Protein AF-A0AAW0X2M9-F1 (afdb_monomer)

Radius of gyration: 22.24 Å; Cα contacts (8 Å, |Δi|>4): 897; chains: 1; bounding box: 50×31×63 Å

pLDDT: mean 94.21, std 7.51, range [48.84, 98.75]

Nearest PDB structures (foldseek):
  5awf-assembly1_A  TM=1.568E-01  e=7.658E-01  Escherichia coli K-12
  5awg-assembly1_A  TM=1.532E-01  e=2.609E+00  Escherichia coli K-12

Mean predicted aligned error: 4.41 Å

Structure (mmCIF, N/CA/C/O backbone):
data_AF-A0AAW0X2M9-F1
#
_entry.id   AF-A0AAW0X2M9-F1
#
loop_
_atom_site.group_PDB
_atom_site.id
_atom_site.type_symbol
_atom_site.label_atom_id
_atom_site.label_alt_id
_atom_site.label_comp_id
_atom_site.label_asym_id
_atom_site.label_entity_id
_atom_site.label_seq_id
_atom_site.pdbx_PDB_ins_code
_atom_site.Cartn_x
_atom_site.Cartn_y
_atom_site.Cartn_z
_atom_site.occupancy
_atom_site.B_iso_or_equiv
_atom_site.auth_seq_id
_atom_site.auth_comp_id
_atom_site.auth_asym_id
_atom_site.auth_atom_id
_atom_site.pdbx_PDB_model_num
ATOM 1 N N . MET A 1 1 ? 22.840 1.045 -22.419 1.00 70.69 1 MET A N 1
ATOM 2 C CA . MET A 1 1 ? 22.800 2.218 -23.301 1.00 70.69 1 MET A CA 1
ATOM 3 C C . MET A 1 1 ? 22.950 3.456 -22.428 1.00 70.69 1 MET A C 1
ATOM 5 O O . MET A 1 1 ? 22.840 3.305 -21.220 1.00 70.69 1 MET A O 1
ATOM 9 N N . VAL A 1 2 ? 23.331 4.605 -22.986 1.00 71.94 2 VAL A N 1
ATOM 10 C CA . VAL A 1 2 ? 23.212 5.894 -22.285 1.00 71.94 2 VAL A CA 1
ATOM 11 C C . VAL A 1 2 ? 22.771 6.897 -23.331 1.00 71.94 2 VAL A C 1
ATOM 13 O O . VAL A 1 2 ? 23.612 7.329 -24.131 1.00 71.94 2 VAL A O 1
ATOM 16 N N . ASP A 1 3 ? 21.489 7.233 -23.333 1.00 74.44 3 ASP A N 1
ATOM 17 C CA . ASP A 1 3 ? 20.898 8.127 -24.315 1.00 74.44 3 ASP A CA 1
ATOM 18 C C . ASP A 1 3 ? 20.394 9.421 -23.658 1.00 74.44 3 ASP A C 1
ATOM 20 O O . ASP A 1 3 ? 19.922 9.445 -22.525 1.00 74.44 3 ASP A O 1
ATOM 24 N N . SER A 1 4 ? 20.567 10.545 -24.363 1.00 75.19 4 SER A N 1
ATOM 25 C CA . SER A 1 4 ? 20.092 11.852 -23.901 1.00 75.19 4 SER A CA 1
ATOM 26 C C . SER A 1 4 ? 19.620 12.709 -25.067 1.00 75.19 4 SER A C 1
ATOM 28 O O . SER A 1 4 ? 20.416 13.087 -25.937 1.00 75.19 4 SER A O 1
ATOM 30 N N . PHE A 1 5 ? 18.315 12.982 -25.101 1.00 73.50 5 PHE A N 1
ATOM 31 C CA . PHE A 1 5 ? 17.636 13.708 -26.175 1.00 73.50 5 PHE A CA 1
ATOM 32 C C . PHE A 1 5 ? 16.393 14.440 -25.636 1.00 73.50 5 PHE A C 1
ATOM 34 O O . PHE A 1 5 ? 15.794 13.998 -24.670 1.00 73.50 5 PHE A O 1
ATOM 41 N N . ASP A 1 6 ? 15.948 15.518 -26.287 1.00 80.31 6 ASP A N 1
ATOM 42 C CA . ASP A 1 6 ? 14.728 16.230 -25.854 1.00 80.31 6 ASP A CA 1
ATOM 43 C C . ASP A 1 6 ? 13.464 15.346 -25.986 1.00 80.31 6 ASP A C 1
ATOM 45 O O . ASP A 1 6 ? 12.521 15.462 -25.215 1.00 80.31 6 ASP A O 1
ATOM 49 N N . GLN A 1 7 ? 13.415 14.462 -26.992 1.00 87.75 7 GLN A N 1
ATOM 50 C CA . GLN A 1 7 ? 12.281 13.562 -27.229 1.00 87.75 7 GLN A CA 1
ATOM 51 C C . GLN A 1 7 ? 12.750 12.210 -27.764 1.00 87.75 7 GLN A C 1
ATOM 53 O O . GLN A 1 7 ? 13.606 12.175 -28.658 1.00 87.75 7 GLN A O 1
ATOM 58 N N . CYS A 1 8 ? 12.137 11.114 -27.318 1.00 88.44 8 CYS A N 1
ATOM 59 C CA . CYS A 1 8 ? 12.393 9.788 -27.876 1.00 88.44 8 CYS A CA 1
ATOM 60 C C . CYS A 1 8 ? 11.120 8.949 -28.086 1.00 88.44 8 CYS A C 1
ATOM 62 O O . CYS A 1 8 ? 10.050 9.210 -27.539 1.00 88.44 8 CYS A O 1
ATOM 64 N N . TYR A 1 9 ? 11.261 7.949 -28.954 1.00 90.88 9 TYR A N 1
ATOM 65 C CA . TYR A 1 9 ? 10.324 6.846 -29.132 1.00 90.88 9 TYR A CA 1
ATOM 66 C C . TYR A 1 9 ? 11.177 5.587 -29.251 1.00 90.88 9 TYR A C 1
ATOM 68 O O . TYR A 1 9 ? 11.918 5.455 -30.234 1.00 90.88 9 TYR A O 1
ATOM 76 N N . MET A 1 10 ? 11.105 4.712 -28.255 1.00 88.31 10 MET A N 1
ATOM 77 C CA . MET A 1 10 ? 11.938 3.517 -28.152 1.00 88.31 10 MET A CA 1
ATOM 78 C C . MET A 1 10 ? 11.063 2.271 -28.079 1.00 88.31 10 MET A C 1
ATOM 80 O O . MET A 1 10 ? 9.947 2.302 -27.566 1.00 88.31 10 MET A O 1
ATOM 84 N N . VAL A 1 11 ? 11.545 1.210 -28.720 1.00 92.12 11 VAL A N 1
ATOM 85 C CA . VAL A 1 11 ? 10.930 -0.114 -28.688 1.00 92.12 11 VAL A CA 1
ATOM 86 C C . VAL A 1 11 ? 12.077 -1.103 -28.675 1.00 92.12 11 VAL A C 1
ATOM 88 O O . VAL A 1 11 ? 12.622 -1.414 -29.745 1.00 92.12 11 VAL A O 1
ATOM 91 N N . ASP A 1 12 ? 12.451 -1.555 -27.487 1.00 90.94 12 ASP A N 1
ATOM 92 C CA . ASP A 1 12 ? 13.622 -2.391 -27.303 1.00 90.94 12 ASP A CA 1
ATOM 93 C C . ASP A 1 12 ? 13.259 -3.812 -26.869 1.00 90.94 12 ASP A C 1
ATOM 95 O O . ASP A 1 12 ? 12.272 -4.104 -26.196 1.00 90.94 12 ASP A O 1
ATOM 99 N N . THR A 1 13 ? 14.057 -4.764 -27.348 1.00 91.94 13 THR A N 1
ATOM 100 C CA . THR A 1 13 ? 13.907 -6.174 -26.988 1.00 91.94 13 THR A CA 1
ATOM 101 C C . THR A 1 13 ? 15.282 -6.807 -26.894 1.00 91.94 13 THR A C 1
ATOM 103 O O . THR A 1 13 ? 15.988 -6.935 -27.901 1.00 91.94 13 THR A O 1
ATOM 106 N N . PHE A 1 14 ? 15.668 -7.208 -25.687 1.00 87.50 14 PHE A N 1
ATOM 107 C CA . PHE A 1 14 ? 16.994 -7.742 -25.381 1.00 87.50 14 PHE A CA 1
ATOM 108 C C . PHE A 1 14 ? 16.911 -8.830 -24.311 1.00 87.50 14 PHE A C 1
ATOM 110 O O . PHE A 1 14 ? 16.232 -8.658 -23.315 1.00 87.50 14 PHE A O 1
ATOM 117 N N . ASP A 1 15 ? 17.692 -9.903 -24.440 1.00 90.50 15 ASP A N 1
ATOM 118 C CA . ASP A 1 15 ? 17.797 -10.894 -23.356 1.00 90.50 15 ASP A CA 1
ATOM 119 C C . ASP A 1 15 ? 18.374 -10.248 -22.076 1.00 90.50 15 ASP A C 1
ATOM 121 O O . ASP A 1 15 ? 17.960 -10.544 -20.964 1.00 90.50 15 ASP A O 1
ATOM 125 N N . GLN A 1 16 ? 19.365 -9.359 -22.218 1.00 93.56 16 GLN A N 1
ATOM 126 C CA . GLN A 1 16 ? 19.982 -8.652 -21.093 1.00 93.56 16 GLN A CA 1
ATOM 127 C C . GLN A 1 16 ? 20.310 -7.209 -21.462 1.00 93.56 16 GLN A C 1
ATOM 129 O O . GLN A 1 16 ? 20.969 -6.972 -22.483 1.00 93.56 16 GLN A O 1
ATOM 134 N N . CYS A 1 17 ? 19.956 -6.256 -20.604 1.00 91.44 17 CYS A N 1
ATOM 135 C CA . CYS A 1 17 ? 20.315 -4.856 -20.795 1.00 91.44 17 CYS A CA 1
ATOM 136 C C . CYS A 1 17 ? 20.778 -4.167 -19.497 1.00 91.44 17 CYS A C 1
ATOM 138 O O . CYS A 1 17 ? 20.565 -4.627 -18.378 1.00 91.44 17 CYS A O 1
ATOM 140 N N . TYR A 1 18 ? 21.493 -3.061 -19.688 1.00 93.50 18 TYR A N 1
ATOM 141 C CA . TYR A 1 18 ? 21.800 -2.064 -18.666 1.00 93.50 18 TYR A CA 1
ATOM 142 C C . TYR A 1 18 ? 21.562 -0.719 -19.339 1.00 93.50 18 TYR A C 1
ATOM 144 O O . TYR A 1 18 ? 22.257 -0.431 -20.325 1.00 93.50 18 TYR A O 1
ATOM 152 N N . MET A 1 19 ? 20.602 0.065 -18.871 1.00 89.88 19 MET A N 1
ATOM 153 C CA . MET A 1 19 ? 20.180 1.330 -19.476 1.00 89.88 19 MET A CA 1
ATOM 154 C C . MET A 1 19 ? 20.217 2.451 -18.444 1.00 89.88 19 MET A C 1
ATOM 156 O O . MET A 1 19 ? 20.095 2.207 -17.247 1.00 89.88 19 MET A O 1
ATOM 160 N N . VAL A 1 20 ? 20.550 3.647 -18.921 1.00 92.50 20 VAL A N 1
ATOM 161 C CA . VAL A 1 20 ? 20.558 4.872 -18.124 1.00 92.50 20 VAL A CA 1
ATOM 162 C C . VAL A 1 20 ? 20.154 5.983 -19.068 1.00 92.50 20 VAL A C 1
ATOM 164 O O . VAL A 1 20 ? 21.012 6.475 -19.813 1.00 92.50 20 VAL A O 1
ATOM 167 N N . ASP A 1 21 ? 18.883 6.350 -19.053 1.00 90.38 21 ASP A N 1
ATOM 168 C CA . ASP A 1 21 ? 18.345 7.264 -20.041 1.00 90.38 21 ASP A CA 1
ATOM 169 C C . ASP A 1 21 ? 17.820 8.556 -19.415 1.00 90.38 21 ASP A C 1
ATOM 171 O O . ASP A 1 21 ? 17.388 8.632 -18.266 1.00 90.38 21 ASP A O 1
ATOM 175 N N . THR A 1 22 ? 17.954 9.650 -20.164 1.00 90.75 22 THR A N 1
ATOM 176 C CA . THR A 1 22 ? 17.498 10.967 -19.712 1.00 90.75 22 THR A CA 1
ATOM 177 C C . THR A 1 22 ? 16.884 11.745 -20.867 1.00 90.75 22 THR A C 1
ATOM 179 O O . THR A 1 22 ? 17.589 12.148 -21.798 1.00 90.75 22 THR A O 1
ATOM 182 N N . PHE A 1 23 ? 15.580 11.992 -20.802 1.00 89.25 23 PHE A N 1
ATOM 183 C CA . PHE A 1 23 ? 14.791 12.633 -21.860 1.00 89.25 23 PHE A CA 1
ATOM 184 C C . PHE A 1 23 ? 13.818 13.658 -21.278 1.00 89.25 23 PHE A C 1
ATOM 186 O O . PHE A 1 23 ? 13.272 13.424 -20.214 1.00 89.25 23 PHE A O 1
ATOM 193 N N . ASP A 1 24 ? 13.500 14.742 -21.991 1.00 90.12 24 ASP A N 1
ATOM 194 C CA . ASP A 1 24 ? 12.382 15.591 -21.542 1.00 90.12 24 ASP A CA 1
ATOM 195 C C . ASP A 1 24 ? 11.052 14.842 -21.765 1.00 90.12 24 ASP A C 1
ATOM 197 O O . ASP A 1 24 ? 10.175 14.835 -20.910 1.00 90.12 24 ASP A O 1
ATOM 201 N N . GLN A 1 25 ? 10.882 14.181 -22.920 1.00 92.62 25 GLN A N 1
ATOM 202 C CA . GLN A 1 25 ? 9.678 13.393 -23.218 1.00 92.62 25 GLN A CA 1
ATOM 203 C C . GLN A 1 25 ? 10.002 12.046 -23.867 1.00 92.62 25 GLN A C 1
ATOM 205 O O . GLN A 1 25 ? 10.659 12.005 -24.912 1.00 92.62 25 GLN A O 1
ATOM 210 N N . CYS A 1 26 ? 9.468 10.948 -23.339 1.00 92.75 26 CYS A N 1
ATOM 211 C CA . CYS A 1 26 ? 9.662 9.622 -23.924 1.00 92.75 26 CYS A CA 1
ATOM 212 C C . CYS A 1 26 ? 8.363 8.825 -24.098 1.00 92.75 26 CYS A C 1
ATOM 214 O O . CYS A 1 26 ? 7.363 9.009 -23.404 1.00 92.75 26 CYS A O 1
ATOM 216 N N . TYR A 1 27 ? 8.402 7.927 -25.079 1.00 94.56 27 TYR A N 1
ATOM 217 C CA . TYR A 1 27 ? 7.489 6.797 -25.196 1.00 94.56 27 TYR A CA 1
ATOM 218 C C . TYR A 1 27 ? 8.345 5.543 -25.349 1.00 94.56 27 TYR A C 1
ATOM 220 O O . TYR A 1 27 ? 9.109 5.460 -26.318 1.00 94.56 27 TYR A O 1
ATOM 228 N N . MET A 1 28 ? 8.219 4.600 -24.423 1.00 92.81 28 MET A N 1
ATOM 229 C CA . MET A 1 28 ? 9.026 3.381 -24.372 1.00 92.81 28 MET A CA 1
ATOM 230 C C . MET A 1 28 ? 8.131 2.146 -24.341 1.00 92.81 28 MET A C 1
ATOM 232 O O . MET A 1 28 ? 7.020 2.179 -23.808 1.00 92.81 28 MET A O 1
ATOM 236 N N . VAL A 1 29 ? 8.589 1.090 -25.010 1.00 95.56 29 VAL A N 1
ATOM 237 C CA . VAL A 1 29 ? 7.949 -0.225 -24.998 1.00 95.56 29 VAL A CA 1
ATOM 238 C C . VAL A 1 29 ? 9.051 -1.261 -24.967 1.00 95.56 29 VAL A C 1
ATOM 240 O O . VAL A 1 29 ? 9.608 -1.590 -26.022 1.00 95.56 29 VAL A O 1
ATOM 243 N N . ASP A 1 30 ? 9.332 -1.776 -23.782 1.00 93.69 30 ASP A N 1
ATOM 244 C CA . ASP A 1 30 ? 10.511 -2.589 -23.565 1.00 93.69 30 ASP A CA 1
ATOM 245 C C . ASP A 1 30 ? 10.158 -4.010 -23.131 1.00 93.69 30 ASP A C 1
ATOM 247 O O . ASP A 1 30 ? 9.196 -4.288 -22.418 1.00 93.69 30 ASP A O 1
ATOM 251 N N . THR A 1 31 ? 10.931 -4.970 -23.632 1.00 95.06 31 THR A N 1
ATOM 252 C CA . THR A 1 31 ? 10.778 -6.381 -23.268 1.00 95.06 31 THR A CA 1
ATOM 253 C C . THR A 1 31 ? 12.148 -7.004 -23.050 1.00 95.06 31 THR A C 1
ATOM 255 O O . THR A 1 31 ? 12.917 -7.166 -24.005 1.00 95.06 31 THR A O 1
ATOM 258 N N . PHE A 1 32 ? 12.453 -7.381 -21.810 1.00 93.12 32 PHE A N 1
ATOM 259 C CA . PHE A 1 32 ? 13.766 -7.893 -21.410 1.00 93.12 32 PHE A CA 1
ATOM 260 C C . PHE A 1 32 ? 13.668 -9.129 -20.520 1.00 93.12 32 PHE A C 1
ATOM 262 O O . PHE A 1 32 ? 12.872 -9.147 -19.596 1.00 93.12 32 PHE A O 1
ATOM 269 N N . ASP A 1 33 ? 14.537 -10.128 -20.704 1.00 93.44 33 ASP A N 1
ATOM 270 C CA . ASP A 1 33 ? 14.614 -11.207 -19.703 1.00 93.44 33 ASP A CA 1
ATOM 271 C C . ASP A 1 33 ? 15.291 -10.668 -18.426 1.00 93.44 33 ASP A C 1
ATOM 273 O O . ASP A 1 33 ? 14.868 -10.952 -17.312 1.00 93.44 33 ASP A O 1
ATOM 277 N N . GLN A 1 34 ? 16.367 -9.878 -18.555 1.00 95.25 34 GLN A N 1
ATOM 278 C CA . GLN A 1 34 ? 17.038 -9.253 -17.409 1.00 95.25 34 GLN A CA 1
ATOM 279 C C . GLN A 1 34 ? 17.454 -7.808 -17.687 1.00 95.25 34 GLN A C 1
ATOM 281 O O . GLN A 1 34 ? 18.244 -7.556 -18.602 1.00 95.25 34 GLN A O 1
ATOM 286 N N . CYS A 1 35 ? 17.029 -6.861 -16.856 1.00 94.81 35 CYS A N 1
ATOM 287 C CA . CYS A 1 35 ? 17.404 -5.458 -17.010 1.00 94.81 35 CYS A CA 1
ATOM 288 C C . CYS A 1 35 ? 17.876 -4.792 -15.713 1.00 94.81 35 CYS A C 1
ATOM 290 O O . CYS A 1 35 ? 17.555 -5.192 -14.594 1.00 94.81 35 CYS A O 1
ATOM 292 N N . TYR A 1 36 ? 18.688 -3.756 -15.903 1.00 95.94 36 TYR A N 1
ATOM 293 C CA . TYR A 1 36 ? 18.960 -2.722 -14.914 1.00 95.94 36 TYR A CA 1
ATOM 294 C C . TYR A 1 36 ? 18.708 -1.386 -15.605 1.00 95.94 36 TYR A C 1
ATOM 296 O O . TYR A 1 36 ? 19.387 -1.099 -16.598 1.00 95.94 36 TYR A O 1
ATOM 304 N N . MET A 1 37 ? 17.756 -0.606 -15.109 1.00 93.88 37 MET A N 1
ATOM 305 C CA . MET A 1 37 ? 17.348 0.673 -15.689 1.00 93.88 37 MET A CA 1
ATOM 306 C C . MET A 1 37 ? 17.452 1.778 -14.644 1.00 93.88 37 MET A C 1
ATOM 308 O O . MET A 1 37 ? 17.287 1.534 -13.448 1.00 93.88 37 MET A O 1
ATOM 312 N N . VAL A 1 38 ? 17.846 2.963 -15.103 1.00 96.06 38 VAL A N 1
ATOM 313 C CA . VAL A 1 38 ? 17.910 4.175 -14.285 1.00 96.06 38 VAL A CA 1
ATOM 314 C C . VAL A 1 38 ? 17.488 5.326 -15.166 1.00 96.06 38 VAL A C 1
ATOM 316 O O . VAL A 1 38 ? 18.311 5.847 -15.929 1.00 96.06 38 VAL A O 1
ATOM 319 N N . ASP A 1 39 ? 16.233 5.717 -15.037 1.00 93.75 39 ASP A N 1
ATOM 320 C CA . ASP A 1 39 ? 15.623 6.628 -15.980 1.00 93.75 39 ASP A CA 1
ATOM 321 C C . ASP A 1 39 ? 15.209 7.939 -15.321 1.00 93.75 39 ASP A C 1
ATOM 323 O O . ASP A 1 39 ? 14.810 8.021 -14.159 1.00 93.75 39 ASP A O 1
ATOM 327 N N . THR A 1 40 ? 15.385 9.034 -16.056 1.00 94.69 40 THR A N 1
ATOM 328 C CA . THR A 1 40 ? 15.009 10.367 -15.578 1.00 94.69 40 THR A CA 1
ATOM 329 C C . THR A 1 40 ? 14.342 11.160 -16.686 1.00 94.69 40 THR A C 1
ATOM 331 O O . THR A 1 40 ? 15.002 11.538 -17.658 1.00 94.69 40 THR A O 1
ATOM 334 N N . PHE A 1 41 ? 13.047 11.436 -16.533 1.00 92.06 41 PHE A N 1
ATOM 335 C CA . PHE A 1 41 ? 12.204 12.048 -17.565 1.00 92.06 41 PHE A CA 1
ATOM 336 C C . PHE A 1 41 ? 11.314 13.169 -17.030 1.00 92.06 41 PHE A C 1
ATOM 338 O O . PHE A 1 41 ? 10.747 13.027 -15.961 1.00 92.06 41 PHE A O 1
ATOM 345 N N . ASP A 1 42 ? 11.079 14.244 -17.788 1.00 92.94 42 ASP A N 1
ATOM 346 C CA . ASP A 1 42 ? 10.006 15.176 -17.390 1.00 92.94 42 ASP A CA 1
ATOM 347 C C . ASP A 1 42 ? 8.637 14.514 -17.656 1.00 92.94 42 ASP A C 1
ATOM 349 O O . ASP A 1 42 ? 7.729 14.567 -16.834 1.00 92.94 42 ASP A O 1
ATOM 353 N N . GLN A 1 43 ? 8.456 13.868 -18.816 1.00 95.06 43 GLN A N 1
ATOM 354 C CA . GLN A 1 43 ? 7.212 13.171 -19.162 1.00 95.06 43 GLN A CA 1
ATOM 355 C C . GLN A 1 43 ? 7.467 11.824 -19.838 1.00 95.06 43 GLN A C 1
ATOM 357 O O . GLN A 1 43 ? 8.118 11.772 -20.883 1.00 95.06 43 GLN A O 1
ATOM 362 N N . CYS A 1 44 ? 6.868 10.748 -19.336 1.00 95.19 44 CYS A N 1
ATOM 363 C CA . CYS A 1 44 ? 7.004 9.428 -19.945 1.00 95.19 44 CYS A CA 1
ATOM 364 C C . CYS A 1 44 ? 5.684 8.675 -20.121 1.00 95.19 44 CYS A C 1
ATOM 366 O O . CYS A 1 44 ? 4.695 8.878 -19.416 1.00 95.19 44 CYS A O 1
ATOM 368 N N . TYR A 1 45 ? 5.694 7.789 -21.114 1.00 96.81 45 TYR A N 1
ATOM 369 C CA . TYR A 1 45 ? 4.743 6.696 -21.255 1.00 96.81 45 TYR A CA 1
ATOM 370 C C . TYR A 1 45 ? 5.547 5.416 -21.463 1.00 96.81 45 TYR A C 1
ATOM 372 O O . TYR A 1 45 ? 6.295 5.333 -22.441 1.00 96.81 45 TYR A O 1
ATOM 380 N N . MET A 1 46 ? 5.384 4.438 -20.580 1.00 95.81 46 MET A N 1
ATOM 381 C CA . MET A 1 46 ? 6.165 3.201 -20.573 1.00 95.81 46 MET A CA 1
ATOM 382 C C . MET A 1 46 ? 5.240 1.988 -20.577 1.00 95.81 46 MET A C 1
ATOM 384 O O . MET A 1 46 ? 4.168 2.006 -19.966 1.00 95.81 46 MET A O 1
ATOM 388 N N . VAL A 1 47 ? 5.626 0.964 -21.338 1.00 97.50 47 VAL A N 1
AT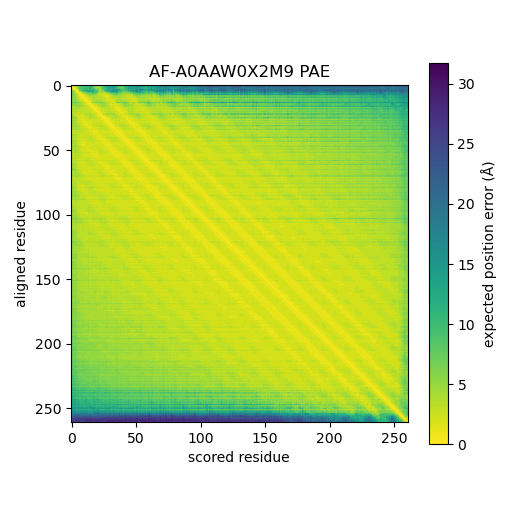OM 389 C CA . VAL A 1 47 ? 4.945 -0.332 -21.367 1.00 97.50 47 VAL A CA 1
ATOM 390 C C . VAL A 1 47 ? 5.994 -1.420 -21.350 1.00 97.50 47 VAL A C 1
ATOM 392 O O . VAL A 1 47 ? 6.594 -1.707 -22.388 1.00 97.50 47 VAL A O 1
ATOM 395 N N . ASP A 1 48 ? 6.150 -2.047 -20.195 1.00 95.44 48 ASP A N 1
ATOM 396 C CA . ASP A 1 48 ? 7.319 -2.859 -19.911 1.00 95.44 48 ASP A CA 1
ATOM 397 C C . ASP A 1 48 ? 6.947 -4.301 -19.566 1.00 95.44 48 ASP A C 1
ATOM 399 O O . ASP A 1 48 ? 5.904 -4.615 -18.985 1.00 95.44 48 ASP A O 1
ATOM 403 N N . THR A 1 49 ? 7.788 -5.231 -20.003 1.00 96.88 49 THR A N 1
ATOM 404 C CA . THR A 1 49 ? 7.635 -6.656 -19.706 1.00 96.88 49 THR A CA 1
ATOM 405 C C . THR A 1 49 ? 8.992 -7.256 -19.382 1.00 96.88 49 THR A C 1
ATOM 407 O O . THR A 1 49 ? 9.786 -7.458 -20.308 1.00 96.88 49 THR A O 1
ATOM 410 N N . PHE A 1 50 ? 9.265 -7.550 -18.103 1.00 95.44 50 PHE A N 1
ATOM 411 C CA . PHE A 1 50 ? 10.566 -8.090 -17.684 1.00 95.44 50 PHE A CA 1
ATOM 412 C C . PHE A 1 50 ? 10.482 -9.366 -16.844 1.00 95.44 50 PHE A C 1
ATOM 414 O O . PHE A 1 50 ? 9.742 -9.410 -15.872 1.00 95.44 50 PHE A O 1
ATOM 421 N N . ASP A 1 51 ? 11.319 -10.373 -17.115 1.00 95.56 51 ASP A N 1
ATOM 422 C CA . ASP A 1 51 ? 11.410 -11.515 -16.186 1.00 95.56 51 ASP A CA 1
ATOM 423 C C . ASP A 1 51 ? 12.146 -11.082 -14.897 1.00 95.56 51 ASP A C 1
ATOM 425 O O . ASP A 1 51 ? 11.731 -11.390 -13.785 1.00 95.56 51 ASP A O 1
ATOM 429 N N . GLN A 1 52 ? 13.263 -10.353 -15.008 1.00 96.81 52 GLN A N 1
ATOM 430 C CA . GLN A 1 52 ? 13.995 -9.829 -13.849 1.00 96.81 52 GLN A CA 1
ATOM 431 C C . GLN A 1 52 ? 14.444 -8.387 -14.064 1.00 96.81 52 GLN A C 1
ATOM 433 O O . GLN A 1 52 ? 15.255 -8.120 -14.953 1.00 96.81 52 GLN A O 1
ATOM 438 N N . CYS A 1 53 ? 14.017 -7.465 -13.208 1.00 96.00 53 CYS A N 1
ATOM 439 C CA . CYS A 1 53 ? 14.391 -6.060 -13.329 1.00 96.00 53 CYS A CA 1
ATOM 440 C C . CYS A 1 53 ? 14.892 -5.441 -12.023 1.00 96.00 53 CYS A C 1
ATOM 442 O O . CYS A 1 53 ? 14.536 -5.837 -10.913 1.00 96.00 53 CYS A O 1
ATOM 444 N N . TYR A 1 54 ? 15.759 -4.446 -12.188 1.00 97.75 54 TYR A N 1
ATOM 445 C CA . TYR A 1 54 ? 16.054 -3.439 -11.181 1.00 97.75 54 TYR A CA 1
ATOM 446 C C . TYR A 1 54 ? 15.838 -2.079 -11.835 1.00 97.75 54 TYR A C 1
ATOM 448 O O . TYR A 1 54 ? 16.520 -1.784 -12.820 1.00 97.75 54 TYR A O 1
ATOM 456 N N . MET A 1 55 ? 14.916 -1.285 -11.304 1.00 96.75 55 MET A N 1
ATOM 457 C CA . MET A 1 55 ? 14.536 0.018 -11.849 1.00 96.75 55 MET A CA 1
ATOM 458 C C . MET A 1 55 ? 14.702 1.095 -10.782 1.00 96.75 55 MET A C 1
ATOM 460 O O . MET A 1 55 ? 14.540 0.829 -9.589 1.00 96.75 55 MET A O 1
ATOM 464 N N . VAL A 1 56 ? 15.143 2.273 -11.216 1.00 97.88 56 VAL A N 1
ATOM 465 C CA . VAL A 1 56 ? 15.266 3.461 -10.372 1.00 97.88 56 VAL A CA 1
ATOM 466 C C . VAL A 1 56 ? 14.873 4.645 -11.221 1.00 97.88 56 VAL A C 1
ATOM 468 O O . VAL A 1 56 ? 15.702 5.162 -11.979 1.00 97.88 56 VAL A O 1
ATOM 471 N N . ASP A 1 57 ? 13.634 5.073 -11.056 1.00 96.00 57 ASP A N 1
ATOM 472 C CA . ASP A 1 57 ? 13.029 6.016 -11.969 1.00 96.00 57 ASP A CA 1
ATOM 473 C C . ASP A 1 57 ? 12.692 7.329 -11.268 1.00 96.00 57 ASP A C 1
ATOM 475 O O . ASP A 1 57 ? 12.332 7.399 -10.091 1.00 96.00 57 ASP A O 1
ATOM 479 N N . THR A 1 58 ? 12.882 8.435 -11.980 1.00 97.00 58 THR A N 1
ATOM 480 C CA . THR A 1 58 ? 12.548 9.766 -11.468 1.00 97.00 58 THR A CA 1
ATOM 481 C C . THR A 1 58 ? 11.882 10.594 -12.548 1.00 97.00 58 THR A C 1
ATOM 483 O O . THR A 1 58 ? 12.545 10.990 -13.511 1.00 97.00 58 THR A O 1
ATOM 486 N N . PHE A 1 59 ? 10.589 10.875 -12.383 1.00 94.88 59 PHE A N 1
ATOM 487 C CA . PHE A 1 59 ? 9.756 11.512 -13.406 1.00 94.88 59 PHE A CA 1
ATOM 488 C C . PHE A 1 59 ? 8.918 12.677 -12.875 1.00 94.88 59 PHE A C 1
ATOM 490 O O . PHE A 1 59 ? 8.342 12.566 -11.805 1.00 94.88 59 PHE A O 1
ATOM 497 N N . ASP A 1 60 ? 8.734 13.761 -13.635 1.00 95.75 60 ASP A N 1
ATOM 498 C CA . ASP A 1 60 ? 7.705 14.743 -13.238 1.00 95.75 60 ASP A CA 1
ATOM 499 C C . ASP A 1 60 ? 6.302 14.163 -13.525 1.00 95.75 60 ASP A C 1
ATOM 501 O O . ASP A 1 60 ? 5.392 14.241 -12.705 1.00 95.75 60 ASP A O 1
ATOM 505 N N . GLN A 1 61 ? 6.088 13.565 -14.703 1.00 97.12 61 GLN A N 1
ATOM 506 C CA . GLN A 1 61 ? 4.809 12.948 -15.071 1.00 97.12 61 GLN A CA 1
ATOM 507 C C . GLN A 1 61 ? 5.001 11.607 -15.771 1.00 97.12 61 GLN A C 1
ATOM 509 O O . GLN A 1 61 ? 5.614 11.550 -16.838 1.00 97.12 61 GLN A O 1
ATOM 514 N N . CYS A 1 62 ? 4.387 10.546 -15.258 1.00 96.44 62 CYS A N 1
ATOM 515 C CA . CYS A 1 62 ? 4.479 9.229 -15.876 1.00 96.44 62 CYS A CA 1
ATOM 516 C C . CYS A 1 62 ? 3.132 8.532 -16.068 1.00 96.44 62 CYS A C 1
ATOM 518 O O . CYS A 1 62 ? 2.158 8.731 -15.339 1.00 96.44 62 CYS A O 1
ATOM 520 N N . TYR A 1 63 ? 3.102 7.702 -17.105 1.00 98.00 63 TYR A N 1
ATOM 521 C CA . TYR A 1 63 ? 2.129 6.638 -17.277 1.00 98.00 63 TYR A CA 1
ATOM 522 C C . TYR A 1 63 ? 2.907 5.341 -17.480 1.00 98.00 63 TYR A C 1
ATOM 524 O O . TYR A 1 63 ? 3.600 5.209 -18.492 1.00 98.00 63 TYR A O 1
ATOM 532 N N . MET A 1 64 ? 2.786 4.406 -16.546 1.00 97.06 64 MET A N 1
ATOM 533 C CA . MET A 1 64 ? 3.465 3.116 -16.584 1.00 97.06 64 MET A CA 1
ATOM 534 C C . MET A 1 64 ? 2.435 1.988 -16.645 1.00 97.06 64 MET A C 1
ATOM 536 O O . MET A 1 64 ? 1.365 2.065 -16.038 1.00 97.06 64 MET A O 1
ATOM 540 N N . VAL A 1 65 ? 2.733 0.978 -17.460 1.00 98.19 65 VAL A N 1
ATOM 541 C CA . VAL A 1 65 ? 2.022 -0.302 -17.461 1.00 98.19 65 VAL A CA 1
ATOM 542 C C . VAL A 1 65 ? 3.053 -1.405 -17.580 1.00 98.19 65 VAL A C 1
ATOM 544 O O . VAL A 1 65 ? 3.731 -1.510 -18.603 1.00 98.19 65 VAL A O 1
ATOM 547 N N . GLY A 1 66 ? 3.134 -2.245 -16.569 1.00 96.88 66 GLY A N 1
ATOM 548 C CA . GLY A 1 66 ? 4.212 -3.194 -16.413 1.00 96.88 66 GLY A CA 1
ATOM 549 C C . GLY A 1 66 ? 3.734 -4.607 -16.111 1.00 96.88 66 GLY A C 1
ATOM 550 O O . GLY A 1 66 ? 2.696 -4.847 -15.498 1.00 96.88 66 GLY A O 1
ATOM 551 N N . THR A 1 67 ? 4.504 -5.580 -16.579 1.00 97.81 67 THR A N 1
ATOM 552 C CA . THR A 1 67 ? 4.332 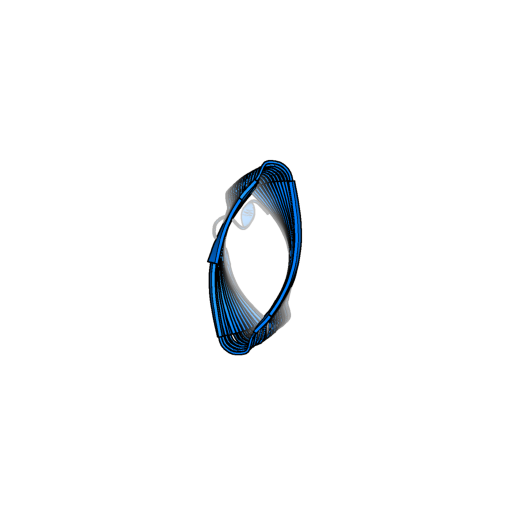-6.994 -16.228 1.00 97.81 67 THR A CA 1
ATOM 553 C C . THR A 1 67 ? 5.702 -7.556 -15.888 1.00 97.81 67 THR A C 1
ATOM 555 O O . THR A 1 67 ? 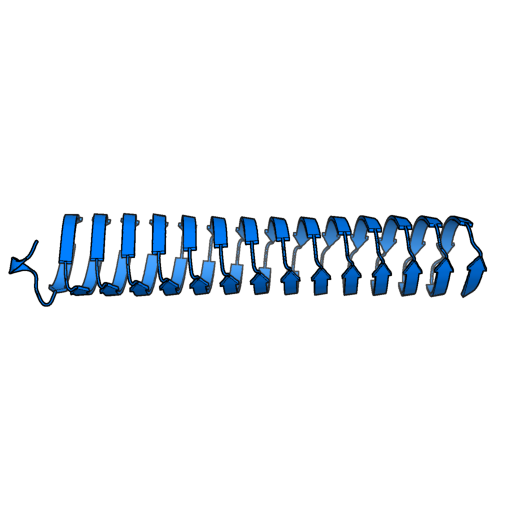6.593 -7.518 -16.741 1.00 97.81 67 THR A O 1
ATOM 558 N N . PHE A 1 68 ? 5.905 -8.042 -14.664 1.00 96.94 68 PHE A N 1
ATOM 559 C CA . PHE A 1 68 ? 7.246 -8.433 -14.233 1.00 96.94 68 PHE A CA 1
ATOM 560 C C . PHE A 1 68 ? 7.268 -9.696 -13.367 1.00 96.94 68 PHE A C 1
ATOM 562 O O . PHE A 1 68 ? 6.528 -9.785 -12.399 1.00 96.94 68 PHE A O 1
ATOM 569 N N . ASP A 1 69 ? 8.159 -10.657 -13.619 1.00 97.12 69 ASP A N 1
ATOM 570 C CA . ASP A 1 69 ? 8.225 -11.828 -12.726 1.00 97.12 69 ASP A CA 1
ATOM 571 C C . ASP A 1 69 ? 8.934 -11.456 -11.405 1.00 97.12 69 ASP A C 1
ATOM 573 O O . ASP A 1 69 ? 8.421 -11.694 -10.315 1.00 97.12 69 ASP A O 1
ATOM 577 N N . GLN A 1 70 ? 10.131 -10.862 -11.464 1.00 97.31 70 GLN A N 1
ATOM 578 C CA . GLN A 1 70 ? 10.887 -10.450 -10.274 1.00 97.31 70 GLN A CA 1
ATOM 579 C C . GLN A 1 70 ? 11.436 -9.035 -10.413 1.00 97.31 70 GLN A C 1
ATOM 581 O O . GLN A 1 70 ? 12.351 -8.804 -11.207 1.00 97.31 70 GLN A O 1
ATOM 586 N N . CYS A 1 71 ? 10.968 -8.107 -9.584 1.00 96.44 71 CYS A N 1
ATOM 587 C CA . CYS A 1 71 ? 11.423 -6.722 -9.640 1.00 96.44 71 CYS A CA 1
ATOM 588 C C . CYS A 1 71 ? 12.015 -6.210 -8.323 1.00 96.44 71 CYS A C 1
ATOM 590 O O . CYS A 1 71 ? 11.731 -6.689 -7.220 1.00 96.44 71 CYS A O 1
ATOM 592 N N . TYR A 1 72 ? 12.846 -5.186 -8.474 1.00 98.12 72 TYR A N 1
ATOM 593 C CA . TYR A 1 72 ? 13.164 -4.220 -7.436 1.00 98.12 72 TYR A CA 1
ATOM 594 C C . TYR A 1 72 ? 12.993 -2.832 -8.048 1.00 98.12 72 TYR A C 1
ATOM 596 O O . TYR A 1 72 ? 13.689 -2.528 -9.021 1.00 98.12 72 TYR A O 1
ATOM 604 N N . MET A 1 73 ? 12.103 -2.017 -7.495 1.00 97.31 73 MET A N 1
ATOM 605 C CA . MET A 1 73 ? 11.787 -0.680 -8.004 1.00 97.31 73 MET A CA 1
ATOM 606 C C . MET A 1 73 ? 11.992 0.366 -6.914 1.00 97.31 73 MET A C 1
ATOM 608 O O . MET A 1 73 ? 11.834 0.077 -5.724 1.00 97.31 73 MET A O 1
ATOM 612 N N . VAL A 1 74 ? 12.443 1.548 -7.326 1.00 98.38 74 VAL A N 1
ATOM 613 C CA . VAL A 1 74 ? 12.602 2.714 -6.456 1.00 98.38 74 VAL A CA 1
ATOM 614 C C . VAL A 1 74 ? 12.242 3.935 -7.271 1.00 98.38 74 VAL A C 1
ATOM 616 O O . VAL A 1 74 ? 13.087 4.452 -8.012 1.00 98.38 74 VAL A O 1
ATOM 619 N N . ASP A 1 75 ? 11.019 4.402 -7.086 1.00 96.94 75 ASP A N 1
ATOM 620 C CA . ASP A 1 75 ? 10.425 5.368 -7.987 1.00 96.94 75 ASP A CA 1
ATOM 621 C C . ASP A 1 75 ? 10.087 6.669 -7.261 1.00 96.94 75 ASP A C 1
ATOM 623 O O . ASP A 1 75 ? 9.647 6.703 -6.109 1.00 96.94 75 ASP A O 1
ATOM 627 N N . SER A 1 76 ? 10.341 7.791 -7.934 1.00 97.94 76 SER A N 1
ATOM 628 C CA . SER A 1 76 ? 10.033 9.118 -7.405 1.00 97.94 76 SER A CA 1
ATOM 629 C C . SER A 1 76 ? 9.404 9.997 -8.474 1.00 97.94 76 SER A C 1
ATOM 631 O O . SER A 1 76 ? 10.082 10.414 -9.416 1.00 97.94 76 SER A O 1
ATOM 633 N N . PHE A 1 77 ? 8.113 10.288 -8.315 1.00 96.31 77 PHE A N 1
ATOM 634 C CA . PHE A 1 77 ? 7.279 10.950 -9.322 1.00 96.31 77 PHE A CA 1
ATOM 635 C C . PHE A 1 77 ? 6.479 12.129 -8.762 1.00 96.31 77 PHE A C 1
ATOM 637 O O . PHE A 1 77 ? 5.854 11.998 -7.718 1.00 96.31 77 PHE A O 1
ATOM 644 N N . ASP A 1 78 ? 6.382 13.258 -9.472 1.00 96.75 78 ASP A N 1
ATOM 645 C CA . ASP A 1 78 ? 5.415 14.295 -9.057 1.00 96.75 78 ASP A CA 1
ATOM 646 C C . ASP A 1 78 ? 3.978 13.815 -9.363 1.00 96.75 78 ASP A C 1
ATOM 648 O O . ASP A 1 78 ? 3.066 13.943 -8.548 1.00 96.75 78 ASP A O 1
ATOM 652 N N . GLN A 1 79 ? 3.738 13.252 -10.552 1.00 97.50 79 GLN A N 1
ATOM 653 C CA . GLN A 1 79 ? 2.430 12.715 -10.937 1.00 97.50 79 GLN A CA 1
ATOM 654 C C . GLN A 1 79 ? 2.555 11.384 -11.670 1.00 97.50 79 GLN A C 1
ATOM 656 O O . GLN A 1 79 ? 3.169 11.326 -12.736 1.00 97.50 79 GLN A O 1
ATOM 661 N N . CYS A 1 80 ? 1.884 10.344 -11.183 1.00 96.88 80 CYS A N 1
ATOM 662 C CA . CYS A 1 80 ? 1.911 9.039 -11.833 1.00 96.88 80 CYS A CA 1
ATOM 663 C C . CYS A 1 80 ? 0.534 8.403 -12.023 1.00 96.88 80 CYS A C 1
ATOM 665 O O . CYS A 1 80 ? -0.431 8.641 -11.291 1.00 96.88 80 CYS A O 1
ATOM 667 N N . TYR A 1 81 ? 0.465 7.580 -13.064 1.00 98.31 81 TYR A N 1
ATOM 668 C CA . TYR A 1 81 ? -0.550 6.557 -13.245 1.00 98.31 81 TYR A CA 1
ATOM 669 C C . TYR A 1 81 ? 0.180 5.244 -13.512 1.00 98.31 81 TYR A C 1
ATOM 671 O O . TYR A 1 81 ? 0.891 5.156 -14.517 1.00 98.31 81 TYR A O 1
ATOM 679 N N . MET A 1 82 ? -0.007 4.253 -12.649 1.00 97.69 82 MET A N 1
ATOM 680 C CA . MET A 1 82 ? 0.646 2.946 -12.744 1.00 97.69 82 MET A CA 1
ATOM 681 C C . MET A 1 82 ? -0.396 1.832 -12.734 1.00 97.69 82 MET A C 1
ATOM 683 O O . MET A 1 82 ? -1.445 1.950 -12.094 1.00 97.69 82 MET A O 1
ATOM 687 N N . VAL A 1 83 ? -0.156 0.804 -13.546 1.00 98.38 83 VAL A N 1
ATOM 688 C CA . VAL A 1 83 ? -0.974 -0.410 -13.586 1.00 98.38 83 VAL A CA 1
ATOM 689 C C . VAL A 1 83 ? -0.045 -1.570 -13.840 1.00 98.38 83 VAL A C 1
ATOM 691 O O . VAL A 1 83 ? 0.249 -1.878 -15.004 1.00 98.38 83 VAL A O 1
ATOM 694 N N . ASP A 1 84 ? 0.368 -2.220 -12.765 1.00 96.94 84 ASP A N 1
ATOM 695 C CA . ASP A 1 84 ? 1.411 -3.211 -12.858 1.00 96.94 84 ASP A CA 1
ATOM 696 C C . ASP A 1 84 ? 0.984 -4.558 -12.271 1.00 96.94 84 ASP A C 1
ATOM 698 O O . ASP A 1 84 ? 0.131 -4.687 -11.392 1.00 96.94 84 ASP A O 1
ATOM 702 N N . THR A 1 85 ? 1.560 -5.620 -12.822 1.00 97.44 85 THR A N 1
ATOM 703 C CA . THR A 1 85 ? 1.369 -6.975 -12.303 1.00 97.44 85 THR A CA 1
ATOM 704 C C . THR A 1 85 ? 2.711 -7.637 -12.101 1.00 97.44 85 THR A C 1
ATOM 706 O O . THR A 1 85 ? 3.528 -7.631 -13.030 1.00 97.44 85 THR A O 1
ATOM 709 N N . PHE A 1 86 ? 2.910 -8.259 -10.943 1.00 96.44 86 PHE A N 1
ATOM 710 C CA . PHE A 1 86 ? 4.156 -8.932 -10.635 1.00 96.44 86 PHE A CA 1
ATOM 711 C C . PHE A 1 86 ? 3.958 -10.276 -9.941 1.00 96.44 86 PHE A C 1
ATOM 713 O O . PHE A 1 86 ? 3.035 -10.446 -9.151 1.00 96.44 86 PHE A O 1
ATOM 720 N N . ASP A 1 87 ? 4.893 -11.204 -10.139 1.00 96.31 87 ASP A N 1
ATOM 721 C CA . ASP A 1 87 ? 4.957 -12.383 -9.269 1.00 96.31 87 ASP A CA 1
ATOM 722 C C . ASP A 1 87 ? 5.646 -12.006 -7.939 1.00 96.31 87 ASP A C 1
ATOM 724 O O . ASP A 1 87 ? 5.136 -12.275 -6.853 1.00 96.31 87 ASP A O 1
ATOM 728 N N . GLN A 1 88 ? 6.821 -11.369 -7.984 1.00 97.44 88 GLN A N 1
ATOM 729 C CA . GLN A 1 88 ? 7.570 -10.970 -6.786 1.00 97.44 88 GLN A CA 1
ATOM 730 C C . GLN A 1 88 ? 8.151 -9.564 -6.910 1.00 97.44 88 GLN A C 1
ATOM 732 O O . GLN A 1 88 ? 8.949 -9.304 -7.813 1.00 97.44 88 GLN A O 1
ATOM 737 N N . CYS A 1 89 ? 7.857 -8.689 -5.947 1.00 96.38 89 CYS A N 1
ATOM 738 C CA . CYS A 1 89 ? 8.386 -7.328 -5.947 1.00 96.38 89 CYS A CA 1
ATOM 739 C C . CYS A 1 89 ? 9.010 -6.891 -4.618 1.00 96.38 89 CYS A C 1
ATOM 741 O O . CYS A 1 89 ? 8.704 -7.390 -3.529 1.00 96.38 89 CYS A O 1
ATOM 743 N N . TYR A 1 90 ? 9.892 -5.904 -4.740 1.00 98.25 90 TYR A N 1
ATOM 744 C CA . TYR A 1 90 ? 10.234 -4.971 -3.679 1.00 98.25 90 TYR A CA 1
ATOM 745 C C . TYR A 1 90 ? 10.110 -3.566 -4.263 1.00 98.25 90 TYR A C 1
ATOM 747 O O . TYR A 1 90 ? 10.813 -3.267 -5.232 1.00 98.25 90 TYR A O 1
ATOM 755 N N . MET A 1 91 ? 9.255 -2.731 -3.683 1.00 97.69 91 MET A N 1
ATOM 756 C CA . MET A 1 91 ? 8.988 -1.371 -4.155 1.00 97.69 91 MET A CA 1
ATOM 757 C C . MET A 1 91 ? 9.232 -0.358 -3.043 1.00 97.69 91 MET A C 1
ATOM 759 O O . MET A 1 91 ? 9.086 -0.671 -1.857 1.00 97.69 91 MET A O 1
ATOM 763 N N . VAL A 1 92 ? 9.694 0.825 -3.439 1.00 98.56 92 VAL A N 1
ATOM 764 C CA . VAL A 1 92 ? 9.878 1.976 -2.555 1.00 98.56 92 VAL A CA 1
ATOM 765 C C . VAL A 1 92 ? 9.534 3.214 -3.352 1.00 98.56 92 VAL A C 1
ATOM 767 O O . VAL A 1 92 ? 10.377 3.708 -4.110 1.00 98.56 92 VAL A O 1
ATOM 770 N N . ASP A 1 93 ? 8.337 3.727 -3.120 1.00 97.56 93 ASP A N 1
ATOM 771 C CA . ASP A 1 93 ? 7.758 4.737 -3.984 1.00 97.56 93 ASP A CA 1
ATOM 772 C C . ASP A 1 93 ? 7.515 6.039 -3.224 1.00 97.56 93 ASP A C 1
ATOM 774 O O . ASP A 1 93 ? 7.163 6.082 -2.041 1.00 97.56 93 ASP A O 1
ATOM 778 N N . THR A 1 94 ? 7.782 7.163 -3.884 1.00 98.19 94 THR A N 1
ATOM 779 C CA . THR A 1 94 ? 7.557 8.492 -3.309 1.00 98.19 94 THR A CA 1
ATOM 780 C C . THR A 1 94 ? 6.950 9.420 -4.344 1.00 98.19 94 THR A C 1
ATOM 782 O O . THR A 1 94 ? 7.652 9.875 -5.253 1.00 98.19 94 THR A O 1
ATOM 785 N N . PHE A 1 95 ? 5.662 9.727 -4.181 1.00 96.81 95 PHE A N 1
ATOM 786 C CA . PHE A 1 95 ? 4.859 10.464 -5.160 1.00 96.81 95 PHE A CA 1
ATOM 787 C C . PHE A 1 95 ? 4.106 11.654 -4.564 1.00 96.81 95 PHE A C 1
ATOM 789 O O . PHE A 1 95 ? 3.531 11.543 -3.489 1.00 96.81 95 PHE A O 1
ATOM 796 N N . ASP A 1 96 ? 4.004 12.776 -5.282 1.00 97.00 96 ASP A N 1
ATOM 797 C CA . ASP A 1 96 ? 3.077 13.838 -4.850 1.00 97.00 96 ASP A CA 1
ATOM 798 C C . ASP A 1 96 ? 1.624 13.423 -5.169 1.00 97.00 96 ASP A C 1
ATOM 800 O O . ASP A 1 96 ? 0.726 13.530 -4.335 1.00 97.00 96 ASP A O 1
ATOM 804 N N . GLN A 1 97 ? 1.352 12.943 -6.389 1.00 97.81 97 GLN A N 1
ATOM 805 C CA . GLN A 1 97 ? 0.017 12.486 -6.790 1.00 97.81 97 GLN A CA 1
ATOM 806 C C . GLN A 1 97 ? 0.068 11.183 -7.581 1.00 97.81 97 GLN A C 1
ATOM 808 O O . GLN A 1 97 ? 0.631 11.152 -8.675 1.00 97.81 97 GLN A O 1
ATOM 813 N N . CYS A 1 98 ? -0.611 10.143 -7.104 1.00 96.94 98 CYS A N 1
ATOM 814 C CA . CYS A 1 98 ? -0.628 8.854 -7.787 1.00 96.94 98 CYS A CA 1
ATOM 815 C C . CYS A 1 98 ? -2.025 8.257 -7.977 1.00 96.94 98 CYS A C 1
ATOM 817 O O . CYS A 1 98 ? -2.973 8.501 -7.224 1.00 96.94 98 CYS A O 1
ATOM 819 N N . TYR A 1 99 ? -2.132 7.461 -9.036 1.00 98.38 99 TYR A N 1
ATOM 820 C CA . TYR A 1 99 ? -3.175 6.465 -9.227 1.00 98.38 99 TYR A CA 1
ATOM 821 C C . TYR A 1 99 ? -2.486 5.135 -9.517 1.00 98.38 99 TYR A C 1
ATOM 823 O O . TYR A 1 99 ? -1.800 5.036 -10.536 1.00 98.38 99 TYR A O 1
ATOM 831 N N . MET A 1 100 ? -2.678 4.145 -8.654 1.00 98.00 100 MET A N 1
ATOM 832 C CA . MET A 1 100 ? -2.045 2.831 -8.765 1.00 98.00 100 MET A CA 1
ATOM 833 C C . MET A 1 100 ? -3.103 1.734 -8.775 1.00 98.00 100 MET A C 1
ATOM 835 O O . MET A 1 100 ? -4.159 1.862 -8.146 1.00 98.00 100 MET A O 1
ATOM 839 N N . VAL A 1 101 ? -2.855 0.702 -9.576 1.00 98.50 101 VAL A N 1
ATOM 840 C CA . VAL A 1 101 ? -3.682 -0.502 -9.630 1.00 98.50 101 VAL A CA 1
ATOM 841 C C . VAL A 1 101 ? -2.754 -1.680 -9.808 1.00 98.50 101 VAL A C 1
ATOM 843 O O . VAL A 1 101 ? -2.401 -2.005 -10.948 1.00 98.50 101 VAL A O 1
ATOM 846 N N . ASP A 1 102 ? -2.419 -2.326 -8.701 1.00 96.38 102 ASP A N 1
ATOM 847 C CA . ASP A 1 102 ? -1.379 -3.333 -8.708 1.00 96.38 102 ASP A CA 1
ATOM 848 C C . ASP A 1 102 ? -1.883 -4.713 -8.297 1.00 96.38 102 ASP A C 1
ATOM 850 O O . ASP A 1 102 ? -2.850 -4.902 -7.551 1.00 96.38 102 ASP A O 1
ATOM 854 N N . SER A 1 103 ? -1.213 -5.729 -8.834 1.00 97.50 103 SER A N 1
ATOM 855 C CA . SER A 1 103 ? -1.438 -7.117 -8.454 1.00 97.50 103 SER A CA 1
ATOM 856 C C . SER A 1 103 ? -0.111 -7.844 -8.287 1.00 97.50 103 SER A C 1
ATOM 858 O O . SER A 1 103 ? 0.694 -7.891 -9.216 1.00 97.50 103 SER A O 1
ATOM 860 N N . PHE A 1 104 ? 0.097 -8.428 -7.108 1.00 94.94 104 PHE A N 1
ATOM 861 C CA . PHE A 1 104 ? 1.323 -9.122 -6.712 1.00 94.94 104 PHE A CA 1
ATOM 862 C C . PHE A 1 104 ? 0.993 -10.512 -6.161 1.00 94.94 104 PHE A C 1
ATOM 864 O O . PHE A 1 104 ? 0.117 -10.636 -5.309 1.00 94.94 104 PHE A O 1
ATOM 871 N N . ASP A 1 105 ? 1.751 -11.551 -6.517 1.00 96.06 105 ASP A N 1
ATOM 872 C CA . ASP A 1 105 ? 1.718 -12.778 -5.701 1.00 96.06 105 ASP A CA 1
ATOM 873 C C . ASP A 1 105 ? 2.448 -12.520 -4.363 1.00 96.06 105 ASP A C 1
ATOM 875 O O . ASP A 1 105 ? 1.975 -12.882 -3.285 1.00 96.06 105 ASP A O 1
ATOM 879 N N . GLN A 1 106 ? 3.627 -11.887 -4.396 1.00 97.25 106 GLN A N 1
ATOM 880 C CA . GLN A 1 106 ? 4.391 -11.544 -3.192 1.00 97.25 106 GLN A CA 1
ATOM 881 C C . GLN A 1 106 ? 5.026 -10.158 -3.283 1.00 97.25 106 GLN A C 1
ATOM 883 O O . GLN A 1 106 ? 5.852 -9.917 -4.164 1.00 97.25 106 GLN A O 1
ATOM 888 N N . CYS A 1 107 ? 4.747 -9.284 -2.317 1.00 96.75 107 CYS A N 1
ATOM 889 C CA . CYS A 1 107 ? 5.317 -7.940 -2.295 1.00 96.75 107 CYS A CA 1
ATOM 890 C C . CYS A 1 107 ? 5.889 -7.510 -0.941 1.00 96.75 107 CYS A C 1
ATOM 892 O O . CYS A 1 107 ? 5.495 -7.968 0.137 1.00 96.75 107 CYS A O 1
ATOM 894 N N . TYR A 1 108 ? 6.853 -6.598 -1.030 1.00 98.38 108 TYR A N 1
ATOM 895 C CA . TYR A 1 108 ? 7.248 -5.703 0.048 1.00 98.38 108 TYR A CA 1
ATOM 896 C C . TYR A 1 108 ? 7.191 -4.279 -0.498 1.00 98.38 108 TYR A C 1
ATOM 898 O O . TYR A 1 108 ? 7.920 -3.982 -1.446 1.00 98.38 108 TYR A O 1
ATOM 906 N N . MET A 1 109 ? 6.363 -3.428 0.098 1.00 98.06 109 MET A N 1
ATOM 907 C CA . MET A 1 109 ? 6.135 -2.053 -0.353 1.00 98.06 109 MET A CA 1
ATOM 908 C C . MET A 1 109 ? 6.394 -1.070 0.785 1.00 98.06 109 MET A C 1
ATOM 910 O O . MET A 1 109 ? 6.230 -1.407 1.964 1.00 98.06 109 MET A O 1
ATOM 914 N N . VAL A 1 110 ? 6.900 0.107 0.425 1.00 98.62 110 VAL A N 1
ATOM 915 C CA . VAL A 1 110 ? 7.141 1.220 1.345 1.00 98.62 110 VAL A CA 1
ATOM 916 C C . VAL A 1 110 ? 6.846 2.499 0.594 1.00 98.62 110 VAL A C 1
ATOM 918 O O . VAL A 1 110 ? 7.702 2.986 -0.152 1.00 98.62 110 VAL A O 1
ATOM 921 N N . ASP A 1 111 ? 5.674 3.053 0.860 1.00 97.88 111 ASP A N 1
ATOM 922 C CA . ASP A 1 111 ? 5.108 4.086 0.016 1.00 97.88 111 ASP A CA 1
ATOM 923 C C . ASP A 1 111 ? 4.879 5.376 0.801 1.00 97.88 111 ASP A C 1
ATOM 925 O O . ASP A 1 111 ? 4.464 5.391 1.964 1.00 97.88 111 ASP A O 1
ATOM 929 N N . SER A 1 112 ? 5.199 6.500 0.164 1.00 98.38 112 SER A N 1
ATOM 930 C CA . SER A 1 112 ? 5.047 7.831 0.749 1.00 98.38 112 SER A CA 1
ATOM 931 C C . SER A 1 112 ? 4.425 8.780 -0.263 1.00 98.38 112 SER A C 1
ATOM 933 O O . SER A 1 112 ? 5.118 9.248 -1.169 1.00 98.38 112 SER A O 1
ATOM 935 N N . PHE A 1 113 ? 3.149 9.117 -0.076 1.00 97.31 113 PHE A N 1
ATOM 936 C CA . PHE A 1 113 ? 2.358 9.904 -1.030 1.00 97.31 113 PHE A CA 1
ATOM 937 C C . PHE A 1 113 ? 1.652 11.109 -0.407 1.00 97.31 113 PHE A C 1
ATOM 939 O O . PHE A 1 113 ? 1.032 10.991 0.643 1.00 97.31 113 PHE A O 1
ATOM 946 N N . ASP A 1 114 ? 1.635 12.260 -1.083 1.00 97.44 114 ASP A N 1
ATOM 947 C CA . ASP A 1 114 ? 0.767 13.364 -0.638 1.00 97.44 114 ASP A CA 1
ATOM 948 C C . ASP A 1 114 ? -0.708 13.039 -0.967 1.00 97.44 114 ASP A C 1
ATOM 950 O O . ASP A 1 114 ? -1.603 13.179 -0.133 1.00 97.44 114 ASP A O 1
ATOM 954 N N . GLN A 1 115 ? -1.006 12.598 -2.195 1.00 98.00 115 GLN A N 1
ATOM 955 C CA . GLN A 1 115 ? -2.362 12.214 -2.602 1.00 98.00 115 GLN A CA 1
ATOM 956 C C . GLN A 1 115 ? -2.371 10.940 -3.440 1.00 98.00 115 GLN A C 1
ATOM 958 O O . GLN A 1 115 ? -1.828 10.928 -4.544 1.00 98.00 115 GLN A O 1
ATOM 963 N N . CYS A 1 116 ? -3.081 9.908 -2.989 1.00 97.50 116 CYS A N 1
ATOM 964 C CA . CYS A 1 116 ? -3.154 8.644 -3.715 1.00 97.50 116 CYS A CA 1
ATOM 965 C C . CYS A 1 116 ? -4.575 8.105 -3.906 1.00 97.50 116 CYS A C 1
ATOM 967 O O . CYS A 1 116 ? -5.505 8.357 -3.131 1.00 97.50 116 CYS A O 1
ATOM 969 N N . TYR A 1 117 ? -4.724 7.345 -4.987 1.00 98.50 117 TYR A N 1
ATOM 970 C CA . TYR A 1 117 ? -5.789 6.372 -5.174 1.00 98.50 117 TYR A CA 1
ATOM 971 C C . TYR A 1 117 ? -5.131 5.034 -5.495 1.00 98.50 117 TYR A C 1
ATOM 973 O O . TYR A 1 117 ? -4.444 4.944 -6.513 1.00 98.50 117 TYR A O 1
ATOM 981 N N . MET A 1 118 ? -5.360 4.026 -4.662 1.00 98.31 118 MET A N 1
ATOM 982 C CA . MET A 1 118 ? -4.760 2.698 -4.800 1.00 98.31 118 MET A CA 1
ATOM 983 C C . MET A 1 118 ? -5.842 1.625 -4.851 1.00 98.31 118 MET A C 1
ATOM 985 O O . MET A 1 118 ? -6.913 1.772 -4.250 1.00 98.31 118 MET A O 1
ATOM 989 N N . VAL A 1 119 ? -5.593 0.593 -5.654 1.00 98.62 119 VAL A N 1
ATOM 990 C CA . VAL A 1 119 ? -6.443 -0.594 -5.757 1.00 98.62 119 VAL A CA 1
ATOM 991 C C . VAL A 1 119 ? -5.539 -1.796 -5.907 1.00 98.62 119 VAL A C 1
ATOM 993 O O . VAL A 1 119 ? -5.031 -2.056 -6.999 1.00 98.62 119 VAL A O 1
ATOM 996 N N . ASP A 1 120 ? -5.442 -2.558 -4.832 1.00 97.56 120 ASP A N 1
ATOM 997 C CA . ASP A 1 120 ? -4.377 -3.523 -4.664 1.00 97.56 120 ASP A CA 1
ATOM 998 C C . ASP A 1 120 ? -4.941 -4.922 -4.433 1.00 97.56 120 ASP A C 1
ATOM 1000 O O . ASP A 1 120 ? -5.931 -5.140 -3.728 1.00 97.56 120 ASP A O 1
ATOM 1004 N N . THR A 1 121 ? -4.358 -5.915 -5.105 1.00 98.06 121 THR A N 1
ATOM 1005 C CA . THR A 1 121 ? -4.776 -7.318 -4.973 1.00 98.06 121 THR A CA 1
ATOM 1006 C C . THR A 1 121 ? -3.578 -8.243 -4.871 1.00 98.06 121 THR A C 1
ATOM 1008 O O . THR A 1 121 ? -2.951 -8.549 -5.893 1.00 98.06 121 THR A O 1
ATOM 1011 N N . PHE A 1 122 ? -3.284 -8.703 -3.652 1.00 96.38 122 PHE A N 1
ATOM 1012 C CA . PHE A 1 122 ? -2.053 -9.428 -3.314 1.00 96.38 122 PHE A CA 1
ATOM 1013 C C . PHE A 1 122 ? -2.304 -10.766 -2.617 1.00 96.38 122 PHE A C 1
ATOM 1015 O O . PHE A 1 122 ? -3.121 -10.852 -1.706 1.00 96.38 122 PHE A O 1
ATOM 1022 N N . ASP A 1 123 ? -1.541 -11.808 -2.951 1.00 96.69 123 ASP A N 1
ATOM 1023 C CA . ASP A 1 123 ? -1.591 -13.049 -2.162 1.00 96.69 123 ASP A CA 1
ATOM 1024 C C . ASP A 1 123 ? -0.838 -12.861 -0.825 1.00 96.69 123 ASP A C 1
ATOM 1026 O O . ASP A 1 123 ? -1.340 -13.191 0.250 1.00 96.69 123 ASP A O 1
ATOM 1030 N N . GLN A 1 124 ? 0.390 -12.329 -0.853 1.00 97.62 124 GLN A N 1
ATOM 1031 C CA . GLN A 1 124 ? 1.177 -12.071 0.359 1.00 97.62 124 GLN A CA 1
ATOM 1032 C C . GLN A 1 124 ? 1.881 -10.718 0.316 1.00 97.62 124 GLN A C 1
ATOM 1034 O O . GLN A 1 124 ? 2.755 -10.507 -0.525 1.00 97.62 124 GLN A O 1
ATOM 1039 N N . CYS A 1 125 ? 1.603 -9.845 1.282 1.00 97.06 125 CYS A N 1
ATOM 1040 C CA . CYS A 1 125 ? 2.216 -8.522 1.330 1.00 97.06 125 CYS A CA 1
ATOM 1041 C C . CYS A 1 125 ? 2.790 -8.140 2.698 1.00 97.06 125 CYS A C 1
ATOM 1043 O O . CYS A 1 125 ? 2.361 -8.595 3.764 1.00 97.06 125 CYS A O 1
ATOM 1045 N N . TYR A 1 126 ? 3.797 -7.275 2.638 1.00 98.50 126 TYR A N 1
ATOM 1046 C CA . TYR A 1 126 ? 4.222 -6.426 3.740 1.00 98.50 126 TYR A CA 1
ATOM 1047 C C . TYR A 1 126 ? 4.218 -4.986 3.231 1.00 98.50 126 TYR A C 1
ATOM 1049 O O . TYR A 1 126 ? 4.949 -4.694 2.284 1.00 98.50 126 TYR A O 1
ATOM 1057 N N . MET A 1 127 ? 3.439 -4.115 3.863 1.00 98.25 127 MET A N 1
ATOM 1058 C CA . MET A 1 127 ? 3.266 -2.718 3.455 1.00 98.25 127 MET A CA 1
ATOM 1059 C C . MET A 1 127 ? 3.574 -1.775 4.614 1.00 98.25 127 MET A C 1
ATOM 1061 O O . MET A 1 127 ? 3.411 -2.133 5.787 1.00 98.25 127 MET A O 1
ATOM 1065 N N . VAL A 1 128 ? 4.115 -0.607 4.277 1.00 98.62 128 VAL A N 1
ATOM 1066 C CA . VAL A 1 128 ? 4.383 0.481 5.217 1.00 98.62 128 VAL A CA 1
ATOM 1067 C C . VAL A 1 128 ? 4.111 1.778 4.492 1.00 98.62 128 VAL A C 1
ATOM 1069 O O . VAL A 1 128 ? 4.967 2.250 3.738 1.00 98.62 128 VAL A O 1
ATOM 1072 N N . ASP A 1 129 ? 2.967 2.364 4.798 1.00 98.06 129 ASP A N 1
ATOM 1073 C CA . ASP A 1 129 ? 2.425 3.438 3.991 1.00 98.06 129 ASP A CA 1
ATOM 1074 C C . ASP A 1 129 ? 2.298 4.718 4.809 1.00 98.06 129 ASP A C 1
ATOM 1076 O O . ASP A 1 129 ? 1.944 4.732 5.992 1.00 98.06 129 ASP A O 1
ATOM 1080 N N . THR A 1 130 ? 2.660 5.841 4.196 1.00 98.44 130 THR A N 1
ATOM 1081 C CA . THR A 1 130 ? 2.542 7.163 4.815 1.00 98.44 130 THR A CA 1
ATOM 1082 C C . THR A 1 130 ? 1.946 8.151 3.830 1.00 98.44 130 THR A C 1
ATOM 1084 O O . THR A 1 130 ? 2.631 8.585 2.903 1.00 98.44 130 THR A O 1
ATOM 1087 N N . PHE A 1 131 ? 0.687 8.534 4.052 1.00 97.69 131 PHE A N 1
ATOM 1088 C CA . PHE A 1 131 ? -0.089 9.361 3.122 1.00 97.69 131 PHE A CA 1
ATOM 1089 C C . PHE A 1 131 ? -0.743 10.577 3.777 1.00 97.69 131 PHE A C 1
ATOM 1091 O O . PHE A 1 131 ? -1.341 10.469 4.843 1.00 97.69 131 PHE A O 1
ATOM 1098 N N . ASP A 1 132 ? -0.741 11.730 3.106 1.00 97.69 132 ASP A N 1
ATOM 1099 C CA . ASP A 1 132 ? -1.561 12.861 3.568 1.00 97.69 132 ASP A CA 1
ATOM 1100 C C . ASP A 1 132 ? -3.049 12.604 3.235 1.00 97.69 132 ASP A C 1
ATOM 1102 O O . ASP A 1 132 ? -3.936 12.749 4.079 1.00 97.69 132 ASP A O 1
ATOM 1106 N N . GLN A 1 133 ? -3.366 12.216 1.995 1.00 98.12 133 GLN A N 1
ATOM 1107 C CA . GLN A 1 133 ? -4.737 11.896 1.581 1.00 98.12 133 GLN A CA 1
ATOM 1108 C C . GLN A 1 133 ? -4.797 10.648 0.705 1.00 98.12 133 GLN A C 1
ATOM 1110 O O . GLN A 1 133 ? -4.274 10.654 -0.408 1.00 98.12 133 GLN A O 1
ATOM 1115 N N . CYS A 1 134 ? -5.531 9.624 1.138 1.00 97.38 134 CYS A N 1
ATOM 1116 C CA . CYS A 1 134 ? -5.655 8.385 0.376 1.00 97.38 134 CYS A CA 1
ATOM 1117 C C . CYS A 1 134 ? -7.097 7.905 0.181 1.00 97.38 134 CYS A C 1
ATOM 1119 O O . CYS A 1 134 ? -8.010 8.157 0.976 1.00 97.38 134 CYS A O 1
ATOM 1121 N N . TYR A 1 135 ? -7.285 7.194 -0.927 1.00 98.56 135 TYR A N 1
ATOM 1122 C CA . TYR A 1 135 ? -8.388 6.268 -1.136 1.00 98.56 135 TYR A CA 1
ATOM 1123 C C . TYR A 1 135 ? -7.788 4.910 -1.490 1.00 98.56 135 TYR A C 1
ATOM 1125 O O . TYR A 1 135 ? -7.108 4.816 -2.511 1.00 98.56 135 TYR A O 1
ATOM 1133 N N . MET A 1 136 ? -8.061 3.891 -0.683 1.00 98.31 136 MET A N 1
ATOM 1134 C CA . MET A 1 136 ? -7.509 2.545 -0.850 1.00 98.31 136 MET A CA 1
ATOM 1135 C C . MET A 1 136 ? -8.625 1.509 -0.940 1.00 98.31 136 MET A C 1
ATOM 1137 O O . MET A 1 136 ? -9.710 1.689 -0.369 1.00 98.31 136 MET A O 1
ATOM 1141 N N . VAL A 1 137 ? -8.385 0.472 -1.737 1.00 98.62 137 VAL A N 1
ATOM 1142 C CA . VAL A 1 137 ? -9.274 -0.680 -1.888 1.00 98.62 137 VAL A CA 1
ATOM 1143 C C . VAL A 1 137 ? -8.404 -1.907 -2.033 1.00 98.62 137 VAL A C 1
ATOM 1145 O O . VAL A 1 137 ? -7.902 -2.185 -3.126 1.00 98.62 137 VAL A O 1
ATOM 1148 N N . ASP A 1 138 ? -8.318 -2.664 -0.952 1.00 97.81 138 ASP A N 1
ATOM 1149 C CA . ASP A 1 138 ? -7.296 -3.679 -0.811 1.00 97.81 138 ASP A CA 1
ATOM 1150 C C . ASP A 1 138 ? -7.931 -5.053 -0.636 1.00 97.81 138 ASP A C 1
ATOM 1152 O O . ASP A 1 138 ? -8.927 -5.254 0.067 1.00 97.81 138 ASP A O 1
ATOM 1156 N N . THR A 1 139 ? -7.387 -6.040 -1.341 1.00 98.38 139 THR A N 1
ATOM 1157 C CA . THR A 1 139 ? -7.830 -7.432 -1.239 1.00 98.38 139 THR A CA 1
ATOM 1158 C C . THR A 1 139 ? -6.627 -8.348 -1.122 1.00 98.38 139 THR A C 1
ATOM 1160 O O . THR A 1 139 ? -5.937 -8.581 -2.116 1.00 98.38 139 THR A O 1
ATOM 1163 N N . PHE A 1 140 ? -6.400 -8.889 0.077 1.00 97.25 140 PHE A N 1
ATOM 1164 C CA . PHE A 1 140 ? -5.210 -9.681 0.398 1.00 97.25 140 PHE A CA 1
ATOM 1165 C C . PHE A 1 140 ? -5.525 -11.038 1.025 1.00 97.25 140 PHE A C 1
ATOM 1167 O O . PHE A 1 140 ? -6.351 -11.138 1.928 1.00 97.25 140 PHE A O 1
ATOM 1174 N N . ASP A 1 141 ? -4.798 -12.086 0.635 1.00 97.44 141 ASP A N 1
ATOM 1175 C CA . ASP A 1 141 ? -4.871 -13.359 1.365 1.00 97.44 141 ASP A CA 1
ATOM 1176 C C . ASP A 1 141 ? -4.105 -13.244 2.703 1.00 97.44 141 ASP A C 1
ATOM 1178 O O . ASP A 1 141 ? -4.602 -13.620 3.768 1.00 97.44 141 ASP A O 1
ATOM 1182 N N . GLN A 1 142 ? -2.870 -12.728 2.687 1.00 98.06 142 GLN A N 1
ATOM 1183 C CA . GLN A 1 142 ? -2.058 -12.537 3.894 1.00 98.06 142 GLN A CA 1
ATOM 1184 C C . GLN A 1 142 ? -1.310 -11.208 3.881 1.00 98.06 142 GLN A C 1
ATOM 1186 O O . GLN A 1 142 ? -0.425 -11.011 3.051 1.00 98.06 142 GLN A O 1
ATOM 1191 N N . CYS A 1 143 ? -1.569 -10.343 4.861 1.00 97.56 143 CYS A N 1
ATOM 1192 C CA . CYS A 1 143 ? -0.909 -9.044 4.943 1.00 97.56 143 CYS A CA 1
ATOM 1193 C C . CYS A 1 143 ? -0.319 -8.722 6.320 1.00 97.56 143 CYS A C 1
ATOM 1195 O O . CYS A 1 143 ? -0.776 -9.176 7.376 1.00 97.56 143 CYS A O 1
ATOM 1197 N N . TYR A 1 144 ? 0.735 -7.912 6.285 1.00 98.56 144 TYR A N 1
ATOM 1198 C CA . TYR A 1 144 ? 1.212 -7.124 7.411 1.00 98.56 144 TYR A CA 1
ATOM 1199 C C . TYR A 1 144 ? 1.270 -5.668 6.956 1.00 98.56 144 TYR A C 1
ATOM 1201 O O . TYR A 1 144 ? 2.017 -5.370 6.025 1.00 98.56 144 TYR A O 1
ATOM 1209 N N . MET A 1 145 ? 0.518 -4.790 7.611 1.00 98.31 145 MET A N 1
ATOM 1210 C CA . MET A 1 145 ? 0.391 -3.378 7.239 1.00 98.31 145 MET A CA 1
ATOM 1211 C C . MET A 1 145 ? 0.735 -2.481 8.424 1.00 98.31 145 MET A C 1
ATOM 1213 O O . MET A 1 145 ? 0.564 -2.868 9.588 1.00 98.31 145 MET A O 1
ATOM 1217 N N . VAL A 1 146 ? 1.315 -1.324 8.120 1.00 98.62 146 VAL A N 1
ATOM 1218 C CA . VAL A 1 146 ? 1.646 -0.286 9.097 1.00 98.62 146 VAL A CA 1
ATOM 1219 C C . VAL A 1 146 ? 1.421 1.050 8.429 1.00 98.62 146 VAL A C 1
ATOM 1221 O O . VAL A 1 146 ? 2.295 1.530 7.702 1.00 98.62 146 VAL A O 1
ATOM 1224 N N . ASP A 1 147 ? 0.291 1.657 8.751 1.00 98.00 147 ASP A N 1
ATOM 1225 C CA . ASP A 1 147 ? -0.212 2.770 7.973 1.00 98.00 147 ASP A CA 1
ATOM 1226 C C . ASP A 1 147 ? -0.291 4.034 8.823 1.00 98.00 147 ASP A C 1
ATOM 1228 O O . ASP A 1 147 ? -0.658 4.033 10.002 1.00 98.00 147 ASP A O 1
ATOM 1232 N N . THR A 1 148 ? 0.120 5.157 8.241 1.00 98.44 148 THR A N 1
ATOM 1233 C CA . THR A 1 148 ? 0.044 6.468 8.889 1.00 98.44 148 THR A CA 1
ATOM 1234 C C . THR A 1 148 ? -0.532 7.489 7.927 1.00 98.44 148 THR A C 1
ATOM 1236 O O . THR A 1 148 ? 0.160 7.924 7.007 1.00 98.44 148 THR A O 1
ATOM 1239 N N . PHE A 1 149 ? -1.781 7.897 8.163 1.00 97.69 149 PHE A N 1
ATOM 1240 C CA . PHE A 1 149 ? -2.538 8.762 7.255 1.00 97.69 149 PHE A CA 1
ATOM 1241 C C . PHE A 1 149 ? -3.144 9.987 7.940 1.00 97.69 149 PHE A C 1
ATOM 1243 O O . PHE A 1 149 ? -3.737 9.879 9.009 1.00 97.69 149 PHE A O 1
ATOM 1250 N N . ASP A 1 150 ? -3.105 11.149 7.288 1.00 97.69 150 ASP A N 1
ATOM 1251 C CA 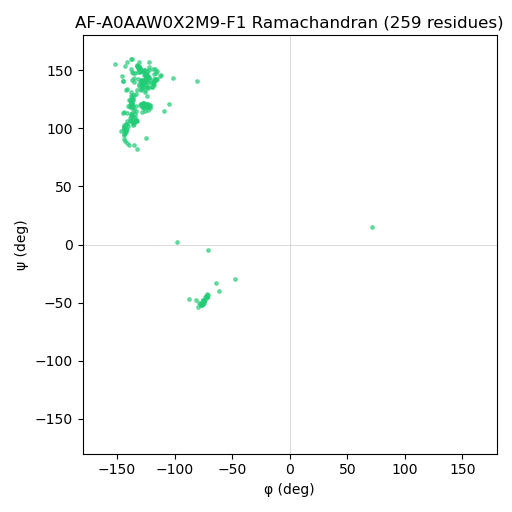. ASP A 1 150 ? -3.878 12.303 7.770 1.00 97.69 150 ASP A CA 1
ATOM 1252 C C . ASP A 1 150 ? -5.377 12.109 7.440 1.00 97.69 150 ASP A C 1
ATOM 1254 O O . ASP A 1 150 ? -6.252 12.235 8.299 1.00 97.69 150 ASP A O 1
ATOM 1258 N N . GLN A 1 151 ? -5.718 11.791 6.185 1.00 98.12 151 GLN A N 1
ATOM 1259 C CA . GLN A 1 151 ? -7.104 11.540 5.770 1.00 98.12 151 GLN A CA 1
ATOM 1260 C C . GLN A 1 151 ? -7.223 10.326 4.853 1.00 98.12 151 GLN A C 1
ATOM 1262 O O . GLN A 1 151 ? -6.719 10.352 3.732 1.00 98.12 151 GLN A O 1
ATOM 1267 N N . CYS A 1 152 ? -7.987 9.315 5.264 1.00 97.50 152 CYS A N 1
ATOM 1268 C CA . CYS A 1 152 ? -8.164 8.104 4.466 1.00 97.50 152 CYS A CA 1
ATOM 1269 C C . CYS A 1 152 ? -9.626 7.686 4.271 1.00 97.50 152 CYS A C 1
ATOM 1271 O O . CYS A 1 152 ? -10.518 7.931 5.094 1.00 97.50 152 CYS A O 1
ATOM 1273 N N . TYR A 1 153 ? -9.860 7.030 3.138 1.00 98.56 153 TYR A N 1
ATOM 1274 C CA . TYR A 1 153 ? -11.002 6.159 2.907 1.00 98.56 153 TYR A CA 1
ATOM 1275 C C . TYR A 1 153 ? -10.460 4.789 2.503 1.00 98.56 153 TYR A C 1
ATOM 1277 O O . TYR A 1 153 ? -9.777 4.704 1.484 1.00 98.56 153 TYR A O 1
ATOM 1285 N N . MET A 1 154 ? -10.786 3.748 3.262 1.00 98.31 154 MET A N 1
ATOM 1286 C CA . MET A 1 154 ? -10.273 2.390 3.056 1.00 98.31 154 MET A CA 1
ATOM 1287 C C . MET A 1 154 ? -11.418 1.389 2.934 1.00 98.31 154 MET A C 1
ATOM 1289 O O . MET A 1 154 ? -12.498 1.577 3.513 1.00 98.31 154 MET A O 1
ATOM 1293 N N . VAL A 1 155 ? -11.207 0.369 2.106 1.00 98.75 155 VAL A N 1
ATOM 1294 C CA . VAL A 1 155 ? -12.132 -0.749 1.917 1.00 98.75 155 VAL A CA 1
ATOM 1295 C C . VAL A 1 155 ? -11.306 -2.005 1.768 1.00 98.75 155 VAL A C 1
ATOM 1297 O O . VAL A 1 155 ? -10.796 -2.280 0.681 1.00 98.75 155 VAL A O 1
ATOM 1300 N N . ASP A 1 156 ? -11.271 -2.788 2.833 1.00 98.12 156 ASP A N 1
ATOM 1301 C CA . ASP A 1 156 ? -10.287 -3.844 2.962 1.00 98.12 156 ASP A CA 1
ATOM 1302 C C . ASP A 1 156 ? -10.970 -5.201 3.090 1.00 98.12 156 ASP A C 1
ATOM 1304 O O . ASP A 1 156 ? -11.971 -5.385 3.790 1.00 98.12 156 ASP A O 1
ATOM 1308 N N . THR A 1 157 ? -10.457 -6.188 2.363 1.00 98.56 157 THR A N 1
ATOM 1309 C CA . THR A 1 157 ? -10.931 -7.573 2.434 1.00 98.56 157 THR A CA 1
ATOM 1310 C C . THR A 1 157 ? -9.749 -8.515 2.563 1.00 98.56 157 THR A C 1
ATOM 1312 O O . THR A 1 157 ? -9.051 -8.755 1.578 1.00 98.56 157 THR A O 1
ATOM 1315 N N . PHE A 1 158 ? -9.544 -9.067 3.762 1.00 97.88 158 PHE A N 1
ATOM 1316 C CA . PHE A 1 158 ? -8.375 -9.890 4.084 1.00 97.88 158 PHE A CA 1
ATOM 1317 C C . PHE A 1 158 ? -8.726 -11.256 4.672 1.00 97.88 158 PHE A C 1
ATOM 1319 O O . PHE A 1 158 ? -9.536 -11.359 5.592 1.00 97.88 158 PHE A O 1
ATOM 1326 N N . ASP A 1 159 ? -8.039 -12.309 4.230 1.00 98.00 159 ASP A N 1
ATOM 1327 C CA . ASP A 1 159 ? -8.144 -13.615 4.894 1.00 98.00 159 ASP A CA 1
ATOM 1328 C C . ASP A 1 159 ? -7.358 -13.602 6.226 1.00 98.00 159 ASP A C 1
ATOM 1330 O O . ASP A 1 159 ? -7.856 -14.022 7.275 1.00 98.00 159 ASP A O 1
ATOM 1334 N N . GLN A 1 160 ? -6.109 -13.122 6.222 1.00 98.25 160 GLN A N 1
ATOM 1335 C CA . GLN A 1 160 ? -5.284 -12.993 7.429 1.00 98.25 160 GLN A CA 1
ATOM 1336 C C . GLN A 1 160 ? -4.501 -11.683 7.444 1.00 98.25 160 GLN A C 1
ATOM 1338 O O . GLN A 1 160 ? -3.607 -11.496 6.622 1.00 98.25 160 GLN A O 1
ATOM 1343 N N . CYS A 1 161 ? -4.746 -10.826 8.433 1.00 97.94 161 CYS A N 1
ATOM 1344 C CA . CYS A 1 161 ? -4.047 -9.549 8.547 1.00 97.94 161 CYS A CA 1
ATOM 1345 C C . CYS A 1 161 ? -3.438 -9.292 9.929 1.00 97.94 161 CYS A C 1
ATOM 1347 O O . CYS A 1 161 ? -3.927 -9.736 10.975 1.00 97.94 161 CYS A O 1
ATOM 1349 N N . TYR A 1 162 ? -2.338 -8.546 9.912 1.00 98.56 162 TYR A N 1
ATOM 1350 C CA . TYR A 1 162 ? -1.814 -7.818 11.058 1.00 98.56 162 TYR A CA 1
ATOM 1351 C C . TYR A 1 162 ? -1.702 -6.348 10.660 1.00 98.56 162 TYR A C 1
ATOM 1353 O O . TYR A 1 162 ? -0.957 -6.044 9.730 1.00 98.56 162 TYR A O 1
ATOM 1361 N N . MET A 1 163 ? -2.407 -5.466 11.361 1.00 98.31 163 MET A N 1
ATOM 1362 C CA . MET A 1 163 ? -2.477 -4.035 11.050 1.00 98.31 163 MET A CA 1
ATOM 1363 C C . MET A 1 163 ? -2.084 -3.204 12.268 1.00 98.31 163 MET A C 1
ATOM 1365 O O . MET A 1 163 ? -2.275 -3.627 13.417 1.00 98.31 163 MET A O 1
ATOM 1369 N N . VAL A 1 16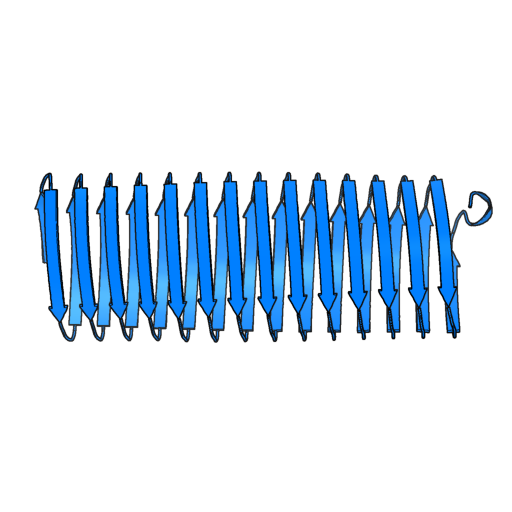4 ? -1.450 -2.065 12.007 1.00 98.62 164 VAL A N 1
ATOM 1370 C CA . VAL A 1 164 ? -1.055 -1.084 13.019 1.00 98.62 164 VAL A CA 1
ATOM 1371 C C . VAL A 1 164 ? -1.214 0.287 12.406 1.00 98.62 164 VAL A C 1
ATOM 1373 O O . VAL A 1 164 ? -0.303 0.768 11.724 1.00 98.62 164 VAL A O 1
ATOM 1376 N N . ASP A 1 165 ? -2.333 0.919 12.721 1.00 97.81 165 ASP A N 1
ATOM 1377 C CA . ASP A 1 165 ? -2.760 2.088 11.979 1.00 97.81 165 ASP A CA 1
ATOM 1378 C C . ASP A 1 165 ? -2.793 3.331 12.862 1.00 97.81 165 ASP A C 1
ATOM 1380 O O . ASP A 1 165 ? -3.128 3.306 14.051 1.00 97.81 165 ASP A O 1
ATOM 1384 N N . THR A 1 166 ? -2.385 4.462 12.296 1.00 98.38 166 THR A N 1
ATOM 1385 C CA . THR A 1 166 ? -2.455 5.765 12.961 1.00 98.38 166 THR A CA 1
ATOM 1386 C C . THR A 1 166 ? -3.026 6.801 12.012 1.00 98.38 166 THR A C 1
ATOM 1388 O O . THR A 1 166 ? -2.326 7.247 11.104 1.00 98.38 166 THR A O 1
ATOM 1391 N N . PHE A 1 167 ? -4.277 7.209 12.242 1.00 97.50 167 PHE A N 1
ATOM 1392 C CA . PHE A 1 167 ? -5.000 8.134 11.362 1.00 97.50 167 PHE A CA 1
ATOM 1393 C C . PHE A 1 167 ? -5.563 9.360 12.085 1.00 97.50 167 PHE A C 1
ATOM 1395 O O . PHE A 1 167 ? -6.158 9.244 13.154 1.00 97.50 167 PHE A O 1
ATOM 1402 N N . ASP A 1 168 ? -5.486 10.536 11.462 1.00 97.62 168 ASP A N 1
ATOM 1403 C CA . ASP A 1 168 ? -6.212 11.710 11.967 1.00 97.62 168 ASP A CA 1
ATOM 1404 C C . ASP A 1 168 ? -7.720 11.584 11.642 1.00 97.62 168 ASP A C 1
ATOM 1406 O O . ASP A 1 168 ? -8.586 11.733 12.509 1.00 97.62 168 ASP A O 1
ATOM 1410 N N . GLN A 1 169 ? -8.076 11.302 10.384 1.00 98.06 169 GLN A N 1
ATOM 1411 C CA . GLN A 1 169 ? -9.470 11.119 9.961 1.00 98.06 169 GLN A CA 1
ATOM 1412 C C . GLN A 1 169 ? -9.636 9.936 9.010 1.00 98.06 169 GLN A C 1
ATOM 1414 O O . GLN A 1 169 ? -9.144 9.980 7.885 1.00 98.06 169 GLN A O 1
ATOM 1419 N N . CYS A 1 170 ? -10.426 8.936 9.401 1.00 97.25 170 CYS A N 1
ATOM 1420 C CA . CYS A 1 170 ? -10.645 7.751 8.575 1.00 97.25 170 CYS A CA 1
ATOM 1421 C C . CYS A 1 170 ? -12.121 7.384 8.371 1.00 97.25 170 CYS A C 1
ATOM 1423 O O . CYS A 1 170 ? -12.996 7.609 9.217 1.00 97.25 170 CYS A O 1
ATOM 1425 N N . TYR A 1 171 ? -12.389 6.798 7.205 1.00 98.56 171 TYR A N 1
ATOM 1426 C CA . TYR A 1 171 ? -13.581 6.008 6.923 1.00 98.56 171 TYR A CA 1
ATOM 1427 C C . TYR A 1 171 ? -13.133 4.622 6.468 1.00 98.56 171 TYR A C 1
ATOM 1429 O O . TYR A 1 171 ? -12.464 4.527 5.442 1.00 98.56 171 TYR A O 1
ATOM 1437 N N . MET A 1 172 ? -13.519 3.578 7.195 1.00 98.19 172 MET A N 1
ATOM 1438 C CA . MET A 1 172 ? -13.069 2.205 6.946 1.00 98.19 172 MET A CA 1
ATOM 1439 C C . MET A 1 172 ? -14.257 1.262 6.782 1.00 98.19 172 MET A C 1
ATOM 1441 O O . MET A 1 172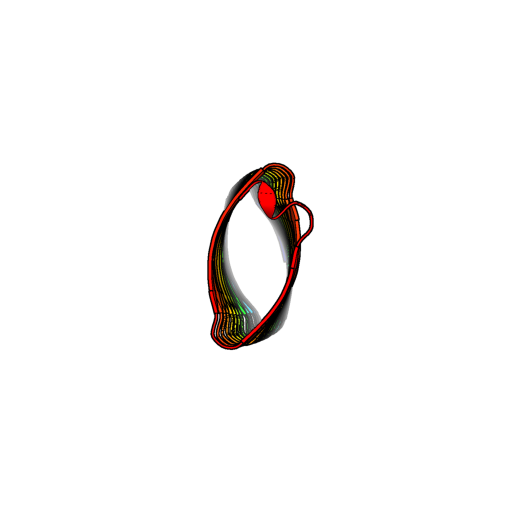 ? -15.299 1.426 7.434 1.00 98.19 172 MET A O 1
ATOM 1445 N N . VAL A 1 173 ? -14.115 0.310 5.860 1.00 98.69 173 VAL A N 1
ATOM 1446 C CA . VAL A 1 173 ? -15.089 -0.753 5.614 1.00 98.69 173 VAL A CA 1
ATOM 1447 C C . VAL A 1 173 ? -14.346 -2.058 5.426 1.00 98.69 173 VAL A C 1
ATOM 1449 O O . VAL A 1 173 ? -13.821 -2.315 4.345 1.00 98.69 173 VAL A O 1
ATOM 1452 N N . ASP A 1 174 ? -14.401 -2.904 6.445 1.00 97.81 174 ASP A N 1
ATOM 1453 C CA . ASP A 1 174 ? -13.452 -4.001 6.572 1.00 97.81 174 ASP A CA 1
ATOM 1454 C C . ASP A 1 174 ? -14.160 -5.351 6.610 1.00 97.81 174 ASP A C 1
ATOM 1456 O O . ASP A 1 174 ? -15.241 -5.521 7.182 1.00 97.81 174 ASP A O 1
ATOM 1460 N N . THR A 1 175 ? -13.571 -6.348 5.965 1.00 98.44 175 THR A N 1
ATOM 1461 C CA . THR A 1 175 ? -14.044 -7.733 6.004 1.00 98.44 175 THR A CA 1
ATOM 1462 C C . THR A 1 175 ? -12.863 -8.662 6.207 1.00 98.44 175 THR A C 1
ATOM 1464 O O . THR A 1 175 ? -12.130 -8.913 5.252 1.00 98.44 175 THR A O 1
ATOM 1467 N N . PHE A 1 176 ? -12.690 -9.188 7.426 1.00 98.06 176 PHE A N 1
ATOM 1468 C CA . PHE A 1 176 ? -11.548 -10.047 7.757 1.00 98.06 176 PHE A CA 1
ATOM 1469 C C . PHE A 1 176 ? -11.939 -11.416 8.311 1.00 98.06 176 PHE A C 1
ATOM 1471 O O . PHE A 1 176 ? -12.754 -11.522 9.228 1.00 98.06 176 PHE A O 1
ATOM 1478 N N . ASP A 1 177 ? -11.273 -12.471 7.840 1.00 97.94 177 ASP A N 1
ATOM 1479 C CA . ASP A 1 177 ? -11.410 -13.802 8.443 1.00 97.94 177 ASP A CA 1
ATOM 1480 C C . ASP A 1 177 ? -10.605 -13.884 9.761 1.00 97.94 177 ASP A C 1
ATOM 1482 O O . ASP A 1 177 ? -11.110 -14.300 10.809 1.00 97.94 177 ASP A O 1
ATOM 1486 N N . GLN A 1 178 ? -9.329 -13.484 9.747 1.00 98.25 178 GLN A N 1
ATOM 1487 C CA . GLN A 1 178 ? -8.483 -13.426 10.945 1.00 98.25 178 GLN A CA 1
ATOM 1488 C C . GLN A 1 178 ? -7.676 -12.134 10.996 1.00 98.25 178 GLN A C 1
ATOM 1490 O O . GLN A 1 178 ? -6.801 -11.928 10.160 1.00 98.25 178 GLN A O 1
ATOM 1495 N N . CYS A 1 179 ? -7.886 -11.313 12.024 1.00 97.81 179 CYS A N 1
ATOM 1496 C CA . CYS A 1 179 ? -7.151 -10.061 12.172 1.00 97.81 179 CYS A CA 1
ATOM 1497 C C . CYS A 1 179 ? -6.526 -9.866 13.555 1.00 97.81 179 CYS A C 1
ATOM 1499 O O . CYS A 1 179 ? -7.032 -10.313 14.592 1.00 97.81 179 CYS A O 1
ATOM 1501 N N . TYR A 1 180 ? -5.396 -9.167 13.552 1.00 98.50 180 TYR A N 1
ATOM 1502 C CA . TYR A 1 180 ? -4.824 -8.511 14.716 1.00 98.50 180 TYR A CA 1
ATOM 1503 C C . TYR A 1 180 ? -4.655 -7.031 14.375 1.00 98.50 180 TYR A C 1
ATOM 1505 O O . TYR A 1 180 ? -3.901 -6.721 13.457 1.00 98.50 180 TYR A O 1
ATOM 1513 N N . MET A 1 181 ? -5.331 -6.150 15.106 1.00 98.12 181 MET A N 1
ATOM 1514 C CA . MET A 1 181 ? -5.348 -4.705 14.854 1.00 98.12 181 MET A CA 1
ATOM 1515 C C . MET A 1 181 ? -4.905 -3.948 16.106 1.00 98.12 181 MET A C 1
ATOM 1517 O O . MET A 1 181 ? -5.127 -4.409 17.236 1.00 98.12 181 MET A O 1
ATOM 1521 N N . VAL A 1 182 ? -4.183 -2.849 15.899 1.00 98.44 182 VAL A N 1
ATOM 1522 C CA . VAL A 1 182 ? -3.722 -1.948 16.959 1.00 98.44 182 VAL A CA 1
ATOM 1523 C C . VAL A 1 182 ? -3.773 -0.539 16.415 1.00 98.44 182 VAL A C 1
ATOM 1525 O O . VAL A 1 182 ? -2.798 -0.065 15.825 1.00 98.44 182 VAL A O 1
ATOM 1528 N N . ASP A 1 183 ? -4.887 0.125 16.681 1.00 97.31 183 ASP A N 1
ATOM 1529 C CA . ASP A 1 183 ? -5.209 1.337 15.956 1.00 97.31 183 ASP A CA 1
ATOM 1530 C C . ASP A 1 183 ? -5.240 2.564 16.863 1.00 97.31 183 ASP A C 1
ATOM 1532 O O . ASP A 1 183 ? -5.542 2.515 18.061 1.00 97.31 183 ASP A O 1
ATOM 1536 N N . THR A 1 184 ? -4.868 3.711 16.305 1.00 98.19 184 THR A N 1
ATOM 1537 C CA . THR A 1 184 ? -4.970 5.007 16.977 1.00 98.19 184 THR A CA 1
ATOM 1538 C C . THR A 1 184 ? -5.573 6.032 16.035 1.00 98.19 184 THR A C 1
ATOM 1540 O O . THR A 1 184 ? -4.899 6.462 15.100 1.00 98.19 184 THR A O 1
ATOM 1543 N N . PHE A 1 185 ? -6.809 6.465 16.302 1.00 96.88 185 PHE A N 1
ATOM 1544 C CA . PHE A 1 185 ? -7.495 7.453 15.465 1.00 96.88 185 P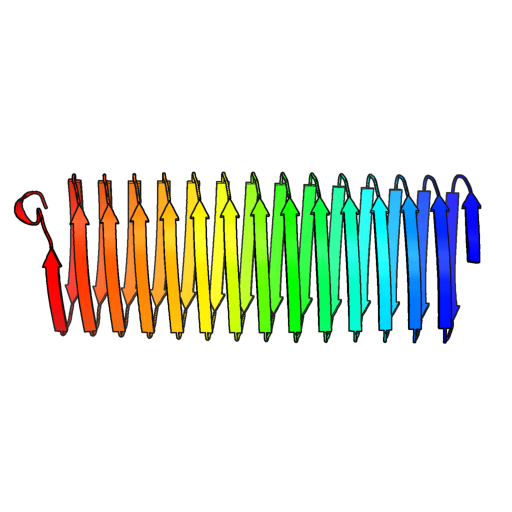HE A CA 1
ATOM 1545 C C . PHE A 1 185 ? -7.986 8.681 16.229 1.00 96.88 185 PHE A C 1
ATOM 1547 O O . PHE A 1 185 ? -8.593 8.570 17.295 1.00 96.88 185 PHE A O 1
ATOM 1554 N N . ASP A 1 186 ? -7.842 9.864 15.634 1.00 97.44 186 ASP A N 1
ATOM 1555 C CA . ASP A 1 186 ? -8.503 11.063 16.160 1.00 97.44 186 ASP A CA 1
ATOM 1556 C C . ASP A 1 186 ? -10.015 11.020 15.841 1.00 97.44 186 ASP A C 1
ATOM 1558 O O . ASP A 1 186 ? -10.872 11.200 16.714 1.00 97.44 186 ASP A O 1
ATOM 1562 N N . GLN A 1 187 ? -10.387 10.766 14.582 1.00 97.88 187 GLN A N 1
ATOM 1563 C CA . GLN A 1 187 ? -11.787 10.631 14.166 1.00 97.88 187 GLN A CA 1
ATOM 1564 C C . GLN A 1 187 ? -11.986 9.473 13.193 1.00 97.88 187 GLN A C 1
ATOM 1566 O O . GLN A 1 187 ? -11.482 9.521 12.075 1.00 97.88 187 GLN A O 1
ATOM 1571 N N . CYS A 1 188 ? -12.816 8.495 13.556 1.00 97.19 188 CYS A N 1
ATOM 1572 C CA . CYS A 1 188 ? -13.113 7.369 12.675 1.00 97.19 188 CYS A CA 1
ATOM 1573 C C . CYS A 1 188 ? -14.609 7.117 12.456 1.00 97.19 188 CYS A C 1
ATOM 1575 O O . CYS A 1 188 ? -15.468 7.350 13.317 1.00 97.19 188 CYS A O 1
ATOM 1577 N N . TYR A 1 189 ? -14.909 6.602 11.269 1.00 98.31 189 TYR A N 1
ATOM 1578 C CA . TYR A 1 189 ? -16.131 5.871 10.970 1.00 98.31 189 TYR A CA 1
ATOM 1579 C C . TYR A 1 189 ? -15.736 4.482 10.480 1.00 98.31 189 TYR A C 1
ATOM 1581 O O . TYR A 1 189 ? -15.069 4.382 9.455 1.00 98.31 189 TYR A O 1
ATOM 1589 N N . MET A 1 190 ? -16.167 3.438 11.177 1.00 97.62 190 MET A N 1
ATOM 1590 C CA . MET A 1 190 ? -15.815 2.054 10.863 1.00 97.62 190 MET A CA 1
ATOM 1591 C C . MET A 1 190 ? -17.068 1.201 10.703 1.00 97.62 190 MET A C 1
ATOM 1593 O O . MET A 1 190 ? -18.069 1.391 11.406 1.00 97.62 190 MET A O 1
ATOM 1597 N N . VAL A 1 191 ? -17.027 0.305 9.722 1.00 98.50 191 VAL A N 1
ATOM 1598 C CA . VAL A 1 191 ? -18.032 -0.737 9.510 1.00 98.50 191 VAL A CA 1
ATOM 1599 C C . VAL A 1 191 ? -17.304 -2.011 9.139 1.00 98.50 191 VAL A C 1
ATOM 1601 O O . VAL A 1 191 ? -16.799 -2.126 8.027 1.00 98.50 191 VAL A O 1
ATOM 1604 N N . GLY A 1 192 ? -17.297 -2.976 10.041 1.00 97.81 192 GLY A N 1
ATOM 1605 C CA . GLY A 1 192 ? -16.505 -4.179 9.893 1.00 97.81 192 GLY A CA 1
ATOM 1606 C C . GLY A 1 192 ? -17.301 -5.470 10.038 1.00 97.81 192 GLY A C 1
ATOM 1607 O O . GLY A 1 192 ? -18.298 -5.570 10.762 1.00 97.81 192 GLY A O 1
ATOM 1608 N N . THR A 1 193 ? -16.843 -6.507 9.349 1.00 98.31 193 THR A N 1
ATOM 1609 C CA . THR A 1 193 ? -17.276 -7.884 9.586 1.00 98.31 193 THR A CA 1
ATOM 1610 C C . THR A 1 193 ? -16.055 -8.762 9.801 1.00 98.31 193 THR A C 1
ATOM 1612 O O . THR A 1 193 ? -15.200 -8.835 8.922 1.00 98.31 193 THR A O 1
ATOM 1615 N N . PHE A 1 194 ? -15.981 -9.426 10.951 1.00 98.19 194 PHE A N 1
ATOM 1616 C CA . PHE A 1 194 ? -14.787 -10.143 11.379 1.00 98.19 194 PHE A CA 1
ATOM 1617 C C . PHE A 1 194 ? -15.127 -11.542 11.903 1.00 98.19 194 PHE A C 1
ATOM 1619 O O . PHE A 1 194 ? -15.955 -11.690 12.806 1.00 98.19 194 PHE A O 1
ATOM 1626 N N . ASP A 1 195 ? -14.445 -12.579 11.420 1.00 97.81 195 ASP A N 1
ATOM 1627 C CA . ASP A 1 195 ? -14.633 -13.929 11.966 1.00 97.81 195 ASP A CA 1
ATOM 1628 C C . ASP A 1 195 ? -13.851 -14.101 13.287 1.00 97.81 195 ASP A C 1
ATOM 1630 O O . ASP A 1 195 ? -14.405 -14.481 14.324 1.00 97.81 195 ASP A O 1
ATOM 1634 N N . GLN A 1 196 ? -12.544 -13.823 13.288 1.00 97.88 196 GLN A N 1
ATOM 1635 C CA . GLN A 1 196 ? -11.699 -13.882 14.486 1.00 97.88 196 GLN A CA 1
ATOM 1636 C C . GLN A 1 196 ? -10.801 -12.655 14.589 1.00 97.88 196 GLN A C 1
ATOM 1638 O O . GLN A 1 196 ? -9.846 -12.528 13.828 1.00 97.88 196 GLN A O 1
ATOM 1643 N N . CYS A 1 197 ? -11.037 -11.805 15.587 1.00 96.69 197 CYS A N 1
ATOM 1644 C CA . CYS A 1 197 ? -10.233 -10.604 15.781 1.00 96.69 197 CYS A CA 1
ATOM 1645 C C . CYS A 1 197 ? -9.589 -10.501 17.167 1.00 96.69 197 CYS A C 1
ATOM 1647 O O . CYS A 1 197 ? -10.111 -10.961 18.193 1.00 96.69 197 CYS A O 1
ATOM 1649 N N . TYR A 1 198 ? -8.431 -9.851 17.181 1.00 98.25 198 TYR A N 1
ATOM 1650 C CA . TYR A 1 198 ? -7.825 -9.255 18.361 1.00 98.25 198 TYR A CA 1
ATOM 1651 C C . TYR A 1 198 ? -7.596 -7.773 18.069 1.00 98.25 198 TYR A C 1
ATOM 1653 O O . TYR A 1 198 ? -6.871 -7.463 17.129 1.00 98.25 198 TYR A O 1
ATOM 1661 N N . MET A 1 199 ? -8.184 -6.886 18.865 1.00 97.31 199 MET A N 1
ATOM 1662 C CA . MET A 1 199 ? -8.146 -5.435 18.651 1.00 97.31 199 MET A CA 1
ATOM 1663 C C . MET A 1 199 ? -7.693 -4.725 19.927 1.00 97.31 199 MET A C 1
ATOM 1665 O O . MET A 1 199 ? -7.993 -5.181 21.042 1.00 97.31 199 MET A O 1
ATOM 1669 N N . VAL A 1 200 ? -6.890 -3.673 19.772 1.00 98.00 200 VAL A N 1
ATOM 1670 C CA . VAL A 1 200 ? -6.394 -2.840 20.874 1.00 98.00 200 VAL A CA 1
ATOM 1671 C C . VAL A 1 200 ? -6.320 -1.412 20.388 1.00 98.00 200 VAL A C 1
ATOM 1673 O O . VAL A 1 200 ? -5.271 -0.974 19.906 1.00 98.00 200 VAL A O 1
ATOM 1676 N N . ASP A 1 201 ? -7.412 -0.689 20.582 1.00 96.50 201 ASP A N 1
ATOM 1677 C CA . ASP A 1 201 ? -7.585 0.547 19.846 1.00 96.50 201 ASP A CA 1
ATOM 1678 C C . ASP A 1 201 ? -7.764 1.765 20.757 1.00 96.50 201 ASP A C 1
ATOM 1680 O O . ASP A 1 201 ? -8.232 1.710 21.904 1.00 96.50 201 ASP A O 1
ATOM 1684 N N . THR A 1 202 ? -7.326 2.914 20.255 1.00 97.12 202 THR A N 1
ATOM 1685 C CA . THR A 1 202 ? -7.465 4.208 20.922 1.00 97.12 202 THR A CA 1
ATOM 1686 C C . THR A 1 202 ? -8.117 5.196 19.974 1.00 97.12 202 THR A C 1
ATOM 1688 O O . THR A 1 202 ? -7.569 5.488 18.917 1.00 97.12 202 THR A O 1
ATOM 1691 N N . PHE A 1 203 ? -9.257 5.756 20.368 1.00 95.75 203 PHE A N 1
ATOM 1692 C CA . PHE A 1 203 ? -9.983 6.716 19.547 1.00 95.75 203 PHE A CA 1
ATOM 1693 C C . PHE A 1 203 ? -10.371 7.963 20.339 1.00 95.75 203 PHE A C 1
ATOM 1695 O O . PHE A 1 203 ? -10.930 7.865 21.435 1.00 95.75 203 PHE A O 1
ATOM 1702 N N . ASP A 1 204 ? -10.199 9.144 19.752 1.00 95.69 204 ASP A N 1
ATOM 1703 C CA . ASP A 1 204 ? -10.794 10.359 20.315 1.00 95.69 204 ASP A CA 1
ATOM 1704 C C . ASP A 1 204 ? -12.309 10.396 20.014 1.00 95.69 204 ASP A C 1
ATOM 1706 O O . ASP A 1 204 ? -13.146 10.591 20.904 1.00 95.69 204 ASP A O 1
ATOM 1710 N N . GLN A 1 205 ? -12.704 10.189 18.753 1.00 96.19 205 GLN A N 1
ATOM 1711 C CA . GLN A 1 205 ? -14.110 10.127 18.340 1.00 96.19 205 GLN A CA 1
ATOM 1712 C C . GLN A 1 205 ? -14.363 9.001 17.341 1.00 96.19 205 GLN A C 1
ATOM 1714 O O . GLN A 1 205 ? -13.824 9.032 16.240 1.00 96.19 205 GLN A O 1
ATOM 1719 N N . CYS A 1 206 ? -15.266 8.073 17.663 1.00 95.94 206 CYS A N 1
ATOM 1720 C CA . CYS A 1 206 ? -15.620 6.994 16.742 1.00 95.94 206 CYS A CA 1
ATOM 1721 C C . CYS A 1 206 ? -17.127 6.817 16.518 1.00 95.94 206 CYS A C 1
ATOM 1723 O O . CYS A 1 206 ? -17.974 7.073 17.386 1.00 95.94 206 CYS A O 1
ATOM 1725 N N . TYR A 1 207 ? -17.450 6.336 15.320 1.00 97.56 207 TYR A N 1
ATOM 1726 C CA . TYR A 1 207 ? -18.710 5.684 14.992 1.00 97.56 207 TYR A CA 1
ATOM 1727 C C . TYR A 1 207 ? -18.395 4.290 14.449 1.00 97.56 207 TYR A C 1
ATOM 1729 O O . TYR A 1 207 ? -17.738 4.198 13.418 1.00 97.56 207 TYR A O 1
ATOM 1737 N N . MET A 1 208 ? -18.879 3.240 15.107 1.00 96.31 208 MET A N 1
ATOM 1738 C CA . MET A 1 208 ? -18.595 1.845 14.751 1.00 96.31 208 MET A CA 1
ATOM 1739 C C . MET A 1 208 ? -19.891 1.052 14.590 1.00 96.31 208 MET A C 1
ATOM 1741 O O . MET A 1 208 ? -20.871 1.286 15.313 1.00 96.31 208 MET A O 1
ATOM 1745 N N . VAL A 1 209 ? -19.928 0.169 13.593 1.00 97.81 209 VAL A N 1
ATOM 1746 C CA . VAL A 1 209 ? -21.039 -0.758 13.352 1.00 97.81 209 VAL A CA 1
ATOM 1747 C C . VAL A 1 209 ? -20.459 -2.071 12.875 1.00 97.81 209 VAL A C 1
ATOM 1749 O O . VAL A 1 209 ? -20.339 -2.295 11.666 1.00 97.81 209 VAL A O 1
ATOM 1752 N N . ASP A 1 210 ? -20.158 -2.941 13.829 1.00 97.56 210 ASP A N 1
ATOM 1753 C CA . ASP A 1 210 ? -19.341 -4.103 13.540 1.00 97.56 210 ASP A CA 1
ATOM 1754 C C . ASP A 1 210 ? -20.038 -5.418 13.888 1.00 97.56 210 ASP A C 1
ATOM 1756 O O . ASP A 1 210 ? -20.917 -5.526 14.751 1.00 97.56 210 ASP A O 1
ATOM 1760 N N . THR A 1 211 ? -19.654 -6.466 13.170 1.00 97.38 211 THR A N 1
ATOM 1761 C CA . THR A 1 211 ? -20.120 -7.824 13.440 1.00 97.38 211 THR A CA 1
ATOM 1762 C C . THR A 1 211 ? -18.932 -8.747 13.623 1.00 97.38 211 THR A C 1
ATOM 1764 O O . THR A 1 211 ? -18.018 -8.744 12.804 1.00 97.38 211 THR A O 1
ATOM 1767 N N . PHE A 1 212 ? -18.959 -9.536 14.692 1.00 97.25 212 PHE A N 1
ATOM 1768 C CA . PHE A 1 212 ? -17.863 -10.407 15.087 1.00 97.25 212 PHE A CA 1
ATOM 1769 C C . PHE A 1 212 ? -18.369 -11.811 15.409 1.00 97.25 212 PHE A C 1
ATOM 1771 O O . PHE A 1 212 ? -19.281 -11.971 16.227 1.00 97.25 212 PHE A O 1
ATOM 1778 N N . ASP A 1 213 ? -17.716 -12.844 14.884 1.00 96.62 213 ASP A N 1
ATOM 1779 C CA . ASP A 1 213 ? -17.933 -14.204 15.384 1.00 96.62 213 ASP A CA 1
ATOM 1780 C C . ASP A 1 213 ? -17.177 -14.407 16.715 1.00 96.62 213 ASP A C 1
ATOM 1782 O O . ASP A 1 213 ? -17.751 -14.822 17.730 1.00 96.62 213 ASP A O 1
ATOM 1786 N N . GLN A 1 214 ? -15.876 -14.100 16.754 1.00 96.44 214 GLN A N 1
ATOM 1787 C CA . GLN A 1 214 ? -15.053 -14.173 17.966 1.00 96.44 214 GLN A CA 1
ATOM 1788 C C . GLN A 1 214 ? -14.120 -12.971 18.084 1.00 96.44 214 GLN A C 1
ATOM 1790 O O . GLN A 1 214 ? -13.256 -12.781 17.235 1.00 96.44 214 GLN A O 1
ATOM 1795 N N . CYS A 1 215 ? -14.215 -12.225 19.186 1.00 95.56 215 CYS A N 1
ATOM 1796 C CA . CYS A 1 215 ? -13.330 -11.087 19.425 1.00 95.56 215 CYS A CA 1
ATOM 1797 C C . CYS A 1 215 ? -12.656 -11.086 20.802 1.00 95.56 215 CYS A C 1
ATOM 1799 O O . CYS A 1 215 ? -13.200 -11.545 21.820 1.00 95.56 215 CYS A O 1
ATOM 1801 N N . TYR A 1 216 ? -11.455 -10.514 20.824 1.00 97.00 216 TYR A N 1
ATOM 1802 C CA . TYR A 1 216 ? -10.809 -9.974 22.014 1.00 97.00 216 TYR A CA 1
ATOM 1803 C C . TYR A 1 216 ? -10.525 -8.492 21.775 1.00 97.00 216 TYR A C 1
ATOM 1805 O O . TYR A 1 216 ? -9.767 -8.179 20.865 1.00 97.00 216 TYR A O 1
ATOM 1813 N N . MET A 1 217 ? -11.098 -7.609 22.589 1.00 94.56 217 MET A N 1
ATOM 1814 C CA . MET A 1 217 ? -10.996 -6.155 22.413 1.00 94.56 217 MET A CA 1
ATOM 1815 C C . MET A 1 217 ? -10.520 -5.480 23.698 1.00 94.56 217 MET A C 1
ATOM 1817 O O . MET A 1 217 ? -10.880 -5.906 24.809 1.00 94.56 217 MET A O 1
ATOM 1821 N N . VAL A 1 218 ? -9.669 -4.467 23.555 1.00 95.88 218 VAL A N 1
ATOM 1822 C CA . VAL A 1 218 ? -9.172 -3.638 24.657 1.00 95.88 218 VAL A CA 1
ATOM 1823 C C . VAL A 1 218 ? -9.094 -2.204 24.176 1.00 95.88 218 VAL A C 1
ATOM 1825 O O . VAL A 1 218 ? -8.028 -1.753 23.753 1.00 95.88 218 VAL A O 1
ATOM 1828 N N . ASP A 1 219 ? -10.209 -1.494 24.308 1.00 94.25 219 ASP A N 1
ATOM 1829 C CA . ASP A 1 219 ? -10.347 -0.221 23.619 1.00 94.25 219 ASP A CA 1
ATOM 1830 C C . ASP A 1 219 ? -10.494 0.966 24.573 1.00 94.25 219 ASP A C 1
ATOM 1832 O O . ASP A 1 219 ? -10.987 0.896 25.709 1.00 94.25 219 ASP A O 1
ATOM 1836 N N . THR A 1 220 ? -10.028 2.107 24.093 1.00 93.38 220 THR A N 1
ATOM 1837 C CA . THR A 1 220 ? -10.058 3.385 24.797 1.00 93.38 220 THR A CA 1
ATOM 1838 C C . THR A 1 220 ? -10.701 4.431 23.907 1.00 93.38 220 THR A C 1
ATOM 1840 O O . THR A 1 220 ? -10.210 4.693 22.817 1.00 93.38 220 THR A O 1
ATOM 1843 N N . PHE A 1 221 ? -11.783 5.048 24.383 1.00 92.75 221 PHE A N 1
ATOM 1844 C CA . PHE A 1 221 ? -12.521 6.060 23.630 1.00 92.75 221 PHE A CA 1
ATOM 1845 C C . PHE A 1 221 ? -12.720 7.340 24.444 1.00 92.75 221 PHE A C 1
ATOM 1847 O O . PHE A 1 221 ? -13.168 7.284 25.589 1.00 92.75 221 PHE A O 1
ATOM 1854 N N . ASP A 1 222 ? -12.540 8.515 23.850 1.00 92.50 222 ASP A N 1
ATOM 1855 C CA . ASP A 1 222 ? -13.078 9.741 24.456 1.00 92.50 222 ASP A CA 1
ATOM 1856 C C . ASP A 1 222 ? -14.598 9.835 24.197 1.00 92.50 222 ASP A C 1
ATOM 1858 O O . ASP A 1 222 ? -15.399 10.002 25.128 1.00 92.50 222 ASP A O 1
ATOM 1862 N N . GLN A 1 223 ? -15.028 9.695 22.936 1.00 92.31 223 GLN A N 1
ATOM 1863 C CA . GLN A 1 223 ? -16.441 9.681 22.539 1.00 92.31 223 GLN A CA 1
ATOM 1864 C C . GLN A 1 223 ? -16.743 8.586 21.515 1.00 92.31 223 GLN A C 1
ATOM 1866 O O . GLN A 1 223 ? -16.159 8.581 20.436 1.00 92.31 223 GLN A O 1
ATOM 1871 N N . CYS A 1 224 ? -17.726 7.726 21.788 1.00 92.62 224 CYS A N 1
ATOM 1872 C CA . CYS A 1 224 ? -18.102 6.669 20.846 1.00 92.62 224 CYS A CA 1
ATOM 1873 C C . CYS A 1 224 ? -19.613 6.512 20.615 1.00 92.62 224 CYS A C 1
ATOM 1875 O O . CYS A 1 224 ? -20.450 6.720 21.502 1.00 92.62 224 CYS A O 1
ATOM 1877 N N . TYR A 1 225 ? -19.960 6.123 19.388 1.00 94.06 225 TYR A N 1
ATOM 1878 C CA . TYR A 1 225 ? -21.250 5.546 19.021 1.00 94.06 225 TYR A CA 1
ATOM 1879 C C . TYR A 1 225 ? -21.000 4.160 18.428 1.00 94.06 225 TYR A C 1
ATOM 1881 O O . TYR A 1 225 ? -20.370 4.074 17.382 1.00 94.06 225 TYR A O 1
ATOM 1889 N N . MET A 1 226 ? -21.504 3.105 19.063 1.00 92.19 226 MET A N 1
ATOM 1890 C CA . MET A 1 226 ? -21.229 1.718 18.667 1.00 92.19 226 MET A CA 1
ATOM 1891 C C . MET A 1 226 ? -22.528 0.926 18.522 1.00 92.19 226 MET A C 1
ATOM 1893 O O . MET A 1 226 ? -23.480 1.118 19.293 1.00 92.19 226 MET A O 1
ATOM 1897 N N . VAL A 1 227 ? -22.598 0.073 17.503 1.00 94.12 227 VAL A N 1
ATOM 1898 C CA . VAL A 1 227 ? -23.719 -0.842 17.269 1.00 94.12 227 VAL A CA 1
ATOM 1899 C C . VAL A 1 227 ? -23.155 -2.173 16.815 1.00 94.12 227 VAL A C 1
ATOM 1901 O O . VAL A 1 227 ? -23.102 -2.442 15.615 1.00 94.12 227 VAL A O 1
ATOM 1904 N N . ASP A 1 228 ? -22.806 -3.009 17.788 1.00 94.12 228 ASP A N 1
ATOM 1905 C CA . ASP A 1 228 ? -22.027 -4.200 17.490 1.00 94.12 228 ASP A CA 1
ATOM 1906 C C . ASP A 1 228 ? -22.789 -5.494 17.777 1.00 94.12 228 ASP A C 1
ATOM 1908 O O . ASP A 1 228 ? -23.657 -5.599 18.659 1.00 94.12 228 ASP A O 1
ATOM 1912 N N . THR A 1 229 ? -22.482 -6.525 17.000 1.00 93.69 229 THR A N 1
ATOM 1913 C CA . THR A 1 229 ? -23.024 -7.867 17.216 1.00 93.69 229 THR A CA 1
ATOM 1914 C C . THR A 1 229 ? -21.905 -8.877 17.356 1.00 93.69 229 THR A C 1
ATOM 1916 O O . THR A 1 229 ? -21.063 -8.968 16.472 1.00 93.69 229 THR A O 1
ATOM 1919 N N . PHE A 1 230 ? -21.938 -9.671 18.421 1.00 94.12 230 PHE A N 1
ATOM 1920 C CA . PHE A 1 230 ? -20.904 -10.650 18.734 1.00 94.12 230 PHE A CA 1
ATOM 1921 C C . PHE A 1 230 ? -21.505 -12.043 18.943 1.00 94.12 230 PHE A C 1
ATOM 1923 O O . PHE A 1 230 ? -22.449 -12.202 19.719 1.00 94.12 230 PHE A O 1
ATOM 1930 N N . ASP A 1 231 ? -20.908 -13.092 18.390 1.00 93.62 231 ASP A N 1
ATOM 1931 C CA . ASP A 1 231 ? -21.212 -14.450 18.859 1.00 93.62 231 ASP A CA 1
ATOM 1932 C C . ASP A 1 231 ? -20.479 -14.721 20.189 1.00 93.62 231 ASP A C 1
ATOM 1934 O O . ASP A 1 231 ? -21.093 -15.107 21.196 1.00 93.62 231 ASP A O 1
ATOM 1938 N N . GLN A 1 232 ? -19.162 -14.480 20.230 1.00 93.06 232 GLN A N 1
ATOM 1939 C CA . GLN A 1 232 ? -18.334 -14.606 21.433 1.00 93.06 232 GLN A CA 1
ATOM 1940 C C . GLN A 1 232 ? -17.378 -13.425 21.609 1.00 93.06 232 GLN A C 1
ATOM 1942 O O . GLN A 1 232 ? -16.591 -13.129 20.718 1.00 93.06 232 GLN A O 1
ATOM 1947 N N . CYS A 1 233 ? -17.371 -12.810 22.795 1.00 93.69 233 CYS A N 1
ATOM 1948 C CA . CYS A 1 233 ? -16.485 -11.679 23.075 1.00 93.69 233 CYS A CA 1
ATOM 1949 C C . CYS A 1 233 ? -15.785 -11.720 24.438 1.00 93.69 233 CYS A C 1
ATOM 1951 O O . CYS A 1 233 ? -16.319 -12.193 25.451 1.00 93.69 233 CYS A O 1
ATOM 1953 N N . TYR A 1 234 ? -14.569 -11.173 24.460 1.00 94.25 234 TYR A N 1
ATOM 1954 C CA . TYR A 1 234 ? -13.883 -10.697 25.656 1.00 94.25 234 TYR A CA 1
ATOM 1955 C C . TYR A 1 234 ? -13.519 -9.226 25.445 1.00 94.25 234 TYR A C 1
ATOM 1957 O O . TYR A 1 234 ? -12.709 -8.935 24.574 1.00 94.25 234 TYR A O 1
ATOM 1965 N N . MET A 1 235 ? -14.085 -8.322 26.244 1.00 91.19 235 MET A N 1
ATOM 1966 C CA . MET A 1 235 ? -13.930 -6.873 26.048 1.00 91.19 235 MET A CA 1
ATOM 1967 C C . MET A 1 235 ? -13.467 -6.187 27.333 1.00 91.19 235 MET A C 1
ATOM 1969 O O . MET A 1 235 ? -13.936 -6.518 28.437 1.00 91.19 235 MET A O 1
ATOM 1973 N N . VAL A 1 236 ? -12.539 -5.242 27.198 1.00 91.88 236 VAL A N 1
ATOM 1974 C CA . VAL A 1 236 ? -12.053 -4.385 28.283 1.00 91.88 236 VAL A CA 1
ATOM 1975 C C . VAL A 1 236 ? -11.981 -2.954 27.782 1.00 91.88 236 VAL A C 1
ATOM 1977 O O . VAL A 1 236 ? -10.913 -2.488 27.398 1.00 91.88 236 VAL A O 1
ATOM 1980 N N . ASP A 1 237 ? -13.112 -2.263 27.866 1.00 89.44 237 ASP A N 1
ATOM 1981 C CA . ASP A 1 237 ? -13.239 -0.952 27.242 1.00 89.44 237 ASP A CA 1
ATOM 1982 C C . ASP A 1 237 ? -13.346 0.144 28.291 1.00 89.44 237 ASP A C 1
ATOM 1984 O O . ASP A 1 237 ? -13.931 -0.019 29.375 1.00 89.44 237 ASP A O 1
ATOM 1988 N N . THR A 1 238 ? -12.779 1.293 27.956 1.00 88.62 238 THR A N 1
ATOM 1989 C CA . THR A 1 238 ? -12.886 2.496 28.771 1.00 88.62 238 THR A CA 1
ATOM 1990 C C . THR A 1 238 ? -13.325 3.658 27.908 1.00 88.62 238 THR A C 1
ATOM 1992 O O . THR A 1 238 ? -12.800 3.866 26.818 1.00 88.62 238 THR A O 1
ATOM 1995 N N . PHE A 1 239 ? -14.299 4.416 28.404 1.00 89.69 239 PHE A N 1
ATOM 1996 C CA . PHE A 1 239 ? -14.796 5.581 27.691 1.00 89.69 239 PHE A CA 1
ATOM 1997 C C . PHE A 1 239 ? -15.169 6.746 28.603 1.00 89.69 239 PHE A C 1
ATOM 1999 O O . PHE A 1 239 ? -15.556 6.557 29.767 1.00 89.69 239 PHE A O 1
ATOM 2006 N N . ASP A 1 240 ? -15.097 7.955 28.046 1.00 87.44 240 ASP A N 1
ATOM 2007 C CA . ASP A 1 240 ? -15.585 9.179 28.682 1.00 87.44 240 ASP A CA 1
ATOM 2008 C C . ASP A 1 240 ? -17.076 9.419 28.377 1.00 87.44 240 ASP A C 1
ATOM 2010 O O . ASP A 1 240 ? -17.859 9.679 29.299 1.00 87.44 240 ASP A O 1
ATOM 2014 N N . GLN A 1 241 ? -17.501 9.303 27.111 1.00 86.00 241 GLN A N 1
ATOM 2015 C CA . GLN A 1 241 ? -18.908 9.387 26.687 1.00 86.00 241 GLN A CA 1
ATOM 2016 C C . GLN A 1 241 ? -19.238 8.320 25.641 1.00 86.00 241 GLN A C 1
ATOM 2018 O O . GLN A 1 241 ? -18.548 8.229 24.633 1.00 86.00 241 GLN A O 1
ATOM 2023 N N . CYS A 1 242 ? -20.334 7.573 25.821 1.00 88.75 242 CYS A N 1
ATOM 2024 C CA . CYS A 1 242 ? -20.741 6.596 24.814 1.00 88.75 242 CYS A CA 1
ATOM 2025 C C . CYS A 1 242 ? -22.245 6.474 24.571 1.00 88.75 242 CYS A C 1
ATOM 2027 O O . CYS A 1 242 ? -23.082 6.814 25.410 1.00 88.75 242 CYS A O 1
ATOM 2029 N N . TYR A 1 243 ? -22.573 5.969 23.383 1.00 88.38 243 TYR A N 1
ATOM 2030 C CA . TYR A 1 243 ? -23.861 5.378 23.047 1.00 88.38 243 TYR A CA 1
ATOM 2031 C C . TYR A 1 243 ? -23.605 4.007 22.420 1.00 88.38 243 TYR A C 1
ATOM 2033 O O . TYR A 1 243 ? -23.052 3.942 21.329 1.00 88.38 243 TYR A O 1
ATOM 2041 N N . MET A 1 244 ? -24.017 2.932 23.093 1.00 86.44 244 MET A N 1
ATOM 2042 C CA . MET A 1 244 ? -23.764 1.557 22.644 1.00 86.44 244 MET A CA 1
ATOM 2043 C C . MET A 1 244 ? -25.068 0.783 22.490 1.00 86.44 244 MET A C 1
ATOM 2045 O O . MET A 1 244 ? -25.981 0.897 23.320 1.00 86.44 244 MET A O 1
ATOM 2049 N N . VAL A 1 245 ? -25.157 -0.017 21.432 1.00 87.44 245 VAL A N 1
ATOM 2050 C CA . VAL A 1 245 ? -26.247 -0.967 21.205 1.00 87.44 245 VAL A CA 1
ATOM 2051 C C . VAL A 1 245 ? -25.649 -2.303 20.801 1.00 87.44 245 VAL A C 1
ATOM 2053 O O . VAL A 1 245 ? -25.646 -2.654 19.625 1.00 87.44 245 VAL A O 1
ATOM 2056 N N . ASP A 1 246 ? -25.225 -3.064 21.805 1.00 87.56 246 ASP A N 1
ATOM 2057 C CA . ASP A 1 246 ? -24.529 -4.323 21.555 1.00 87.56 246 ASP A CA 1
ATOM 2058 C C . ASP A 1 246 ? -25.462 -5.516 21.736 1.00 87.56 246 ASP A C 1
ATOM 2060 O O . ASP A 1 246 ? -26.320 -5.557 22.633 1.00 87.56 246 ASP A O 1
ATOM 2064 N N . SER A 1 247 ? -25.279 -6.527 20.895 1.00 87.75 247 SER A N 1
ATOM 2065 C CA . SER A 1 247 ? -25.933 -7.821 21.049 1.00 87.75 247 SER A CA 1
ATOM 2066 C C . SER A 1 247 ? -24.902 -8.932 21.051 1.00 87.75 247 SER A C 1
ATOM 2068 O O . SER A 1 247 ? -24.016 -8.953 20.208 1.00 87.75 247 SER A O 1
ATOM 2070 N N . PHE A 1 248 ? -25.009 -9.848 22.011 1.00 89.75 248 PHE A N 1
ATOM 2071 C CA . PHE A 1 248 ? -24.055 -10.939 22.126 1.00 89.75 248 PHE A CA 1
ATOM 2072 C C . PHE A 1 248 ? -24.677 -12.241 22.616 1.00 89.75 248 PHE A C 1
ATOM 2074 O O . PHE A 1 248 ? -25.565 -12.232 23.478 1.00 89.75 248 PHE A O 1
ATOM 2081 N N . ASP A 1 249 ? -24.165 -13.363 22.107 1.00 87.00 249 ASP A N 1
ATOM 2082 C CA . ASP A 1 249 ? -24.528 -14.706 22.565 1.00 87.00 249 ASP A CA 1
ATOM 2083 C C . ASP A 1 249 ? -23.758 -15.080 23.845 1.00 87.00 249 ASP A C 1
ATOM 2085 O O . ASP A 1 249 ? -24.353 -15.533 24.834 1.00 87.00 249 ASP A O 1
ATOM 2089 N N . GLN A 1 250 ? -22.436 -14.864 23.869 1.00 85.75 250 GLN A N 1
ATOM 2090 C CA . GLN A 1 250 ? -21.583 -15.072 25.047 1.00 85.75 250 GLN A CA 1
ATOM 2091 C C . GLN A 1 250 ? -20.521 -13.980 25.170 1.00 85.75 250 GLN A C 1
ATOM 2093 O O . GLN A 1 250 ? -19.638 -13.884 24.331 1.00 85.75 250 GLN A O 1
ATOM 2098 N N . CYS A 1 251 ? -20.531 -13.216 26.265 1.00 85.88 251 CYS A N 1
ATOM 2099 C CA . CYS A 1 251 ? -19.515 -12.186 26.473 1.00 85.88 251 CYS A CA 1
ATOM 2100 C C . CYS A 1 251 ? -18.970 -12.136 27.898 1.00 85.88 251 CYS A C 1
ATOM 2102 O O . CYS A 1 251 ? -19.719 -12.260 28.876 1.00 85.88 251 CYS A O 1
ATOM 2104 N N . TYR A 1 252 ? -17.664 -11.901 28.013 1.00 88.06 252 TYR A N 1
ATOM 2105 C CA . TYR A 1 252 ? -17.044 -11.370 29.219 1.00 88.06 252 TYR A CA 1
ATOM 2106 C C . TYR A 1 252 ? -16.702 -9.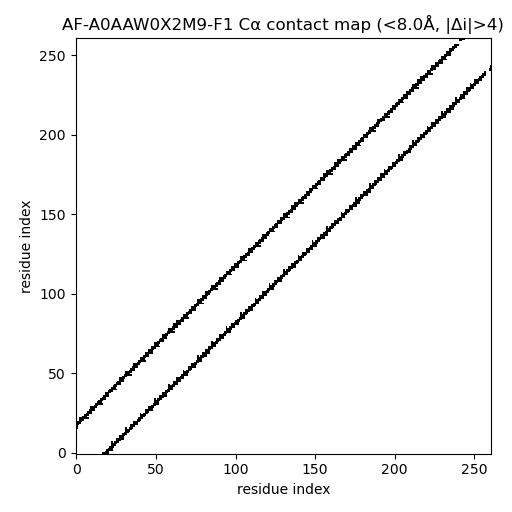900 28.984 1.00 88.06 252 TYR A C 1
ATOM 2108 O O . TYR A 1 252 ? -15.914 -9.588 28.102 1.00 88.06 252 TYR A O 1
ATOM 2116 N N . MET A 1 253 ? -17.260 -9.013 29.804 1.00 82.75 253 MET A N 1
ATOM 2117 C CA . MET A 1 253 ? -17.031 -7.574 29.691 1.00 82.75 253 MET A CA 1
ATOM 2118 C C . MET A 1 253 ? -16.488 -7.012 30.998 1.00 82.75 253 MET A C 1
ATOM 2120 O O . MET A 1 253 ? -17.026 -7.295 32.075 1.00 82.75 253 MET A O 1
ATOM 2124 N N . ASN A 1 254 ? -15.461 -6.175 30.894 1.00 82.00 254 ASN A N 1
ATOM 2125 C CA . ASN A 1 254 ? -15.031 -5.288 31.962 1.00 82.00 254 ASN A CA 1
ATOM 2126 C C . ASN A 1 254 ? -14.999 -3.851 31.444 1.00 82.00 254 ASN A C 1
ATOM 2128 O O . ASN A 1 254 ? -13.986 -3.414 30.916 1.00 82.00 254 ASN A O 1
ATOM 2132 N N . VAL A 1 255 ? -16.116 -3.149 31.610 1.00 75.19 255 VAL A N 1
ATOM 2133 C CA . VAL A 1 255 ? -16.300 -1.796 31.086 1.00 75.19 255 VAL A CA 1
ATOM 2134 C C . VAL A 1 255 ? -16.302 -0.795 32.236 1.00 75.19 255 VAL A C 1
ATOM 2136 O O . VAL A 1 255 ? -17.206 -0.811 33.085 1.00 75.19 255 VAL A O 1
ATOM 2139 N N . ASP A 1 256 ? -15.305 0.087 32.267 1.00 70.00 256 ASP A N 1
ATOM 2140 C CA . ASP A 1 256 ? -15.293 1.219 33.193 1.00 70.00 256 ASP A CA 1
ATOM 2141 C C . ASP A 1 256 ? -16.177 2.347 32.626 1.00 70.00 256 ASP A C 1
ATOM 2143 O O . ASP A 1 256 ? -16.205 2.590 31.429 1.00 70.00 256 ASP A O 1
ATOM 2147 N N . ASN A 1 257 ? -16.939 3.033 33.489 1.00 60.91 257 ASN A N 1
ATOM 2148 C CA . ASN A 1 257 ? -17.938 4.065 33.134 1.00 60.91 257 ASN A CA 1
ATOM 2149 C C . ASN A 1 257 ? -19.253 3.612 32.463 1.00 60.91 257 ASN A C 1
ATOM 2151 O O . ASN A 1 257 ? -20.038 4.477 32.077 1.00 60.91 257 ASN A O 1
ATOM 2155 N N . PHE A 1 258 ? -19.610 2.321 32.493 1.00 57.84 258 PHE A N 1
ATOM 2156 C CA . PHE A 1 258 ? -20.876 1.804 31.922 1.00 57.84 258 PHE A CA 1
ATOM 2157 C C . PHE A 1 258 ? -22.150 2.597 32.293 1.00 57.84 258 PHE A C 1
ATOM 2159 O O . PHE A 1 258 ? -23.084 2.656 31.518 1.00 57.84 258 PHE A O 1
ATOM 2166 N N . ASN A 1 259 ? -22.217 3.245 33.465 1.00 51.72 259 ASN A N 1
ATOM 2167 C CA . ASN A 1 259 ? -23.408 4.001 33.896 1.00 51.72 259 ASN A CA 1
ATOM 2168 C C . ASN A 1 259 ? -23.664 5.318 33.125 1.00 51.72 259 ASN A C 1
ATOM 2170 O O . ASN A 1 259 ? -24.640 6.006 33.444 1.00 51.72 259 ASN A O 1
ATOM 2174 N N . GLN A 1 260 ? -22.770 5.728 32.218 1.00 48.84 260 GLN A N 1
ATOM 2175 C CA . GLN A 1 260 ? -22.949 6.912 31.361 1.00 48.84 260 GLN A CA 1
ATOM 2176 C C . GLN A 1 260 ? -23.473 6.565 29.960 1.00 48.84 260 GLN A C 1
ATOM 2178 O O . GLN A 1 260 ? -23.704 7.477 29.166 1.00 48.84 260 GLN A O 1
ATOM 2183 N N . CYS A 1 261 ? -23.733 5.275 29.733 1.00 52.84 261 CYS A N 1
ATOM 2184 C CA . CYS A 1 261 ? -24.324 4.673 28.551 1.00 52.84 261 CYS A CA 1
ATOM 2185 C C . CYS A 1 261 ? -25.541 3.819 28.999 1.00 52.84 261 CYS A C 1
ATOM 2187 O O . CYS A 1 261 ? -26.520 3.759 28.231 1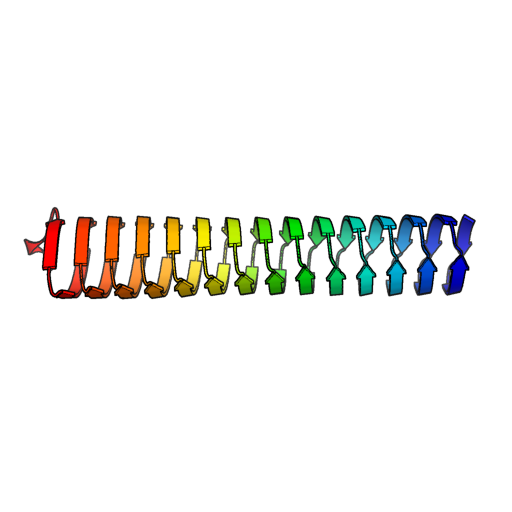.00 52.84 261 CYS A O 1
#

Solvent-accessible surface area (backbone atoms only — not comparable to full-atom values): 11052 Å² total; per-residue (Å²): 89,76,52,77,46,70,64,55,78,49,76,49,76,42,70,66,53,55,41,39,41,40,29,48,30,42,37,42,37,39,39,27,49,30,40,36,42,38,39,40,31,49,31,42,36,42,40,41,39,28,47,30,41,36,42,39,40,40,30,48,31,41,36,43,36,40,40,32,45,34,42,36,42,39,39,39,28,49,30,41,37,42,42,37,38,33,48,32,45,38,44,38,40,39,30,48,32,41,36,43,40,40,37,29,50,31,40,37,43,38,40,40,31,48,32,41,36,43,38,41,42,30,48,32,41,36,43,37,39,40,30,49,32,41,36,44,38,39,38,31,49,33,41,37,42,39,41,39,31,49,33,40,38,42,37,40,40,31,48,32,39,37,42,39,38,40,32,48,33,40,37,42,37,39,40,31,48,32,40,37,44,41,37,39,32,48,32,39,37,42,36,36,41,34,44,34,40,38,42,42,34,39,31,47,32,40,38,42,44,35,39,31,47,32,40,38,41,42,36,38,33,47,31,39,37,40,43,35,40,33,47,31,39,36,39,43,38,38,50,75,42,51,45,73,54,75,46,68,77,40,73,49,76,52,60,54,63,59,91,69,90

Foldseek 3Di:
DEDEDQEEEEEEEEQEEEYEYEYQEYEYEYEYQEYEYEYEYQEYEYEYEYAEYEYEYEYAEYEYEYEYAEYEYEYEYAEYEYEYEYAEYEYEYEYAEYEYEYEYQEYEYEYEYAEYEYEYEYAEYEYEYEYAEYEYEYEYAEYEYEYEYAEYEYEYEYAEYEYEYEYAEYEYEEEYAEYEYEYEYAEYEYEYEYAEYEYEYEYAEYEYEYEYAEYEYEYEYAEYEYEYEYAEYEYEYEYNAYDYHYYYNYYDYDYDPPVRD

Sequence (261 aa):
MVDSFDQCYMVDTFDQCYMVDTFDQCYMVDTFDQCYMVDTFDQCYMVDTFDQCYMVDTFDQCYMVGTFDQCYMVDSFDQCYMVDTFDQCYMVDTFDQCYMVDSFDQCYMVDSFDQCYMVDTFDQCYMVDTFDQCYMVDTFDQCYMVDTFDQCYMVDTFDQCYMVDTFDQCYMVDTFDQCYMVDTFDQCYMVGTFDQCYMVDTFDQCYMVDTFDQCYMVDTFDQCYMVDTFDQCYMVDTFDQCYMVDSFDQCYMNVDNFNQC

InterPro domains:
  IPR053300 Homeobox-like transcriptional regulator [PTHR45795] (9-163)

Organism: Cherax quadricarinatus (NCBI:txid27406)

Secondary structure (DSSP, 8-state):
-EEEEEEEEEEEEEEEEE-EEEEEEEEEEEEEEEEEEEEEEEEEEEEEEEEEEEEEEEEEEEEEEEEEEEEEEEEEEEEEEEEEEEEEEE--EEEEEEEEEEEEEEEE--EEEEEEEEEEEEEEEE--EEEEEEEEEEEEEEEE--EEEEEEEEEEEEEEEEE-EEEEEEEEEEEEEEEEE--EEEEEEEEEEEEEEEE--EEEEEEE--EEEEEEE--EEEEEEE--EEEEEEE--EEEEEEE--EEEEEEE--BTGGG-